Protein AF-A0A835M8H8-F1 (afdb_monomer)

Organism: NCBI:txid261450

Foldseek 3Di:
DVVVVCVVVVHPDDDDDFDWDFQDADPPCDLALAQFGTKTKTQQQDPDPVRSVVLRVQLSVQQDDDNDRQVSSCRSCVVSVNQPGMFMAGEGLQQSQQDPVQWGASRSSDPPDPSPRTHHLVVLLVVVVVCVVPGRAAEYECSHHLPPVVSVVVSCVPCVVRHAYAYCSVCVVPPVSCVVPVSHDHDDD

Secondary structure (DSSP, 8-state):
-HHHHHHHTT--S--PPPP-EEEEE-GGG-SSS--S-EEEEE-TT-SSHHHHHHHHHHHHHT----S-HHHHHHHHHHHHT-TTT-EEEEE--GGGGB-TTS-EETTTT-TT--STTEE-HHHHHHHHHHHHHHS-EEEEE--S-TT-HHHHHHHHHHHTTTSEEE-STTTTT-HHHHTT-TTPBP---

pLDDT: mean 88.92, std 12.12, range [41.94, 98.25]

Mean predicted aligned error: 5.31 Å

Nearest PDB structures (foldseek):
  1pdy-assembly1_A  TM=9.195E-01  e=1.575E-22  Homarus gammarus
  7sqc-assemb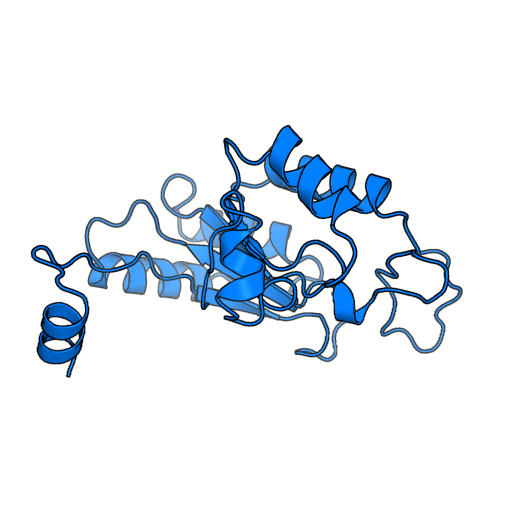ly1_Y7  TM=9.466E-01  e=3.171E-22  Chlamydomonas reinhardtii
  8uel-assembly1_B  TM=9.284E-01  e=3.837E-22  Penaeus vannamei
  3otr-assembly1_A  TM=9.164E-01  e=1.859E-20  Toxoplasma gondii ME49
  7vrd-assembly1_B  TM=9.212E-01  e=2.902E-20  Candida albicans SC5314

Radius of gyration: 17.5 Å; Cα contacts (8 Å, |Δi|>4): 305; chains: 1; bounding box: 51×31×44 Å

Structure (mmCIF, N/CA/C/O backbone):
data_AF-A0A835M8H8-F1
#
_entry.id   AF-A0A835M8H8-F1
#
loop_
_atom_site.group_PDB
_atom_site.id
_atom_site.type_symbol
_atom_site.label_atom_id
_atom_site.label_alt_id
_atom_site.label_comp_id
_atom_site.label_asym_id
_atom_site.label_entity_id
_atom_site.label_seq_id
_atom_site.pdbx_PDB_ins_code
_atom_site.Cartn_x
_atom_site.Cartn_y
_atom_site.Cartn_z
_atom_site.occupancy
_atom_site.B_iso_or_equiv
_atom_site.auth_seq_id
_atom_site.auth_comp_id
_atom_site.auth_asym_id
_atom_site.auth_atom_id
_atom_site.pdbx_PDB_model_num
ATOM 1 N N . MET A 1 1 ? -25.881 16.396 5.334 1.00 83.88 1 MET A N 1
ATOM 2 C CA . MET A 1 1 ? -25.301 15.744 4.137 1.00 83.88 1 MET A CA 1
ATOM 3 C C . MET A 1 1 ? -25.177 14.220 4.287 1.00 83.88 1 MET A C 1
ATOM 5 O O . MET A 1 1 ? -25.781 13.516 3.492 1.00 83.88 1 MET A O 1
ATOM 9 N N . TRP A 1 2 ? -24.481 13.682 5.298 1.00 85.44 2 TRP A N 1
ATOM 10 C CA . TRP A 1 2 ? -24.263 12.226 5.440 1.00 85.44 2 TRP A CA 1
ATOM 11 C C . TRP A 1 2 ? -25.544 11.392 5.663 1.00 85.44 2 TRP A C 1
ATOM 13 O O . TRP A 1 2 ? -25.696 10.338 5.049 1.00 85.44 2 TRP A O 1
ATOM 23 N N . LYS A 1 3 ? -26.518 11.891 6.443 1.00 86.38 3 LYS A N 1
ATOM 24 C CA . LYS A 1 3 ? -27.824 11.222 6.649 1.00 86.38 3 LYS A CA 1
ATOM 25 C C . LYS A 1 3 ? -28.574 10.967 5.337 1.00 86.38 3 LYS A C 1
ATOM 27 O O . LYS A 1 3 ? -29.108 9.887 5.131 1.00 86.38 3 LYS A O 1
ATOM 32 N N . LEU A 1 4 ? -28.562 11.947 4.430 1.00 88.25 4 LEU A N 1
ATOM 33 C CA . LEU A 1 4 ? -29.202 11.827 3.118 1.00 88.25 4 LEU A CA 1
ATOM 34 C C . LEU A 1 4 ? -28.544 10.727 2.276 1.00 88.25 4 LEU A C 1
ATOM 36 O O . LEU A 1 4 ? -29.247 9.878 1.744 1.00 88.25 4 LEU A O 1
ATOM 40 N N . ARG A 1 5 ? -27.205 10.702 2.204 1.00 86.81 5 ARG A N 1
ATOM 41 C CA . ARG A 1 5 ? -26.458 9.663 1.470 1.00 86.81 5 ARG A CA 1
ATOM 42 C C . ARG A 1 5 ? -26.718 8.265 2.036 1.00 86.81 5 ARG A C 1
ATOM 44 O O . ARG A 1 5 ? -26.895 7.325 1.276 1.00 86.81 5 ARG A O 1
ATOM 51 N N . THR A 1 6 ? -26.803 8.156 3.360 1.00 87.62 6 THR A N 1
ATOM 52 C CA . THR A 1 6 ? -27.103 6.896 4.061 1.00 87.62 6 THR A CA 1
ATOM 53 C C . THR A 1 6 ? -28.488 6.373 3.681 1.00 87.62 6 THR A C 1
ATOM 55 O O . THR A 1 6 ? -28.628 5.206 3.328 1.00 87.62 6 THR A O 1
ATOM 58 N N . ASN A 1 7 ? -29.489 7.259 3.669 1.00 88.56 7 ASN A N 1
ATOM 59 C CA . ASN A 1 7 ? -30.848 6.913 3.262 1.00 88.56 7 ASN A CA 1
ATOM 60 C C . ASN A 1 7 ? -30.919 6.507 1.783 1.00 88.56 7 ASN A C 1
ATOM 62 O O . ASN A 1 7 ? -31.562 5.513 1.464 1.00 88.56 7 ASN A O 1
ATOM 66 N N . LEU A 1 8 ? -30.239 7.238 0.890 1.00 92.44 8 LEU A N 1
ATOM 67 C CA . LEU A 1 8 ? -30.193 6.912 -0.541 1.00 92.44 8 LEU A CA 1
ATOM 68 C C . LEU A 1 8 ? -29.511 5.564 -0.814 1.00 92.44 8 LEU A C 1
ATOM 70 O O . LEU A 1 8 ? -29.931 4.846 -1.713 1.00 92.44 8 LEU A O 1
ATOM 74 N N . ALA A 1 9 ? -28.495 5.206 -0.025 1.00 90.69 9 ALA A N 1
ATOM 75 C CA . ALA A 1 9 ? -27.816 3.914 -0.110 1.00 90.69 9 ALA A CA 1
ATOM 76 C C . ALA A 1 9 ? -28.592 2.761 0.560 1.00 90.69 9 ALA A C 1
ATOM 78 O O . ALA A 1 9 ? -28.165 1.614 0.480 1.00 90.69 9 ALA A O 1
ATOM 79 N N . GLY A 1 10 ? -29.708 3.040 1.249 1.00 92.75 10 GLY A N 1
ATOM 80 C CA . GLY A 1 10 ? -30.468 2.031 1.996 1.00 92.75 10 GLY A CA 1
ATOM 81 C C . GLY A 1 10 ? -29.760 1.506 3.255 1.00 92.75 10 GLY A C 1
ATOM 82 O O . GLY A 1 10 ? -30.154 0.475 3.803 1.00 92.75 10 GLY A O 1
ATOM 83 N N . ASN A 1 11 ? -28.728 2.204 3.736 1.00 90.25 11 ASN A N 1
ATOM 84 C CA . ASN A 1 11 ? -27.938 1.780 4.889 1.00 90.25 11 ASN A CA 1
ATOM 85 C C . ASN A 1 11 ? -28.702 2.039 6.197 1.00 90.25 11 ASN A C 1
ATOM 87 O O . ASN A 1 11 ? -29.134 3.156 6.468 1.00 90.25 11 ASN A O 1
ATOM 91 N N . LYS A 1 12 ? -28.848 1.011 7.040 1.00 89.12 12 LYS A N 1
ATOM 92 C CA . LYS A 1 12 ? -29.536 1.123 8.345 1.00 89.12 12 LYS A CA 1
ATOM 93 C C . LYS A 1 12 ? -28.600 1.493 9.492 1.00 89.12 12 LYS A C 1
ATOM 95 O O . LYS A 1 12 ? -29.024 2.123 10.456 1.00 89.12 12 LYS A O 1
ATOM 100 N N . THR A 1 13 ? -27.337 1.101 9.370 1.00 88.69 13 THR A N 1
ATOM 101 C CA . THR A 1 13 ? -26.310 1.302 10.389 1.00 88.69 13 THR A CA 1
ATOM 102 C C . THR A 1 13 ? -25.226 2.195 9.823 1.00 88.69 13 THR A C 1
ATOM 104 O O . THR A 1 13 ? -24.784 2.015 8.689 1.00 88.69 13 THR A O 1
ATOM 107 N N . LEU A 1 14 ? -24.802 3.162 10.626 1.00 88.00 14 LEU A N 1
ATOM 108 C CA . LEU A 1 14 ? -23.691 4.041 10.299 1.00 88.00 14 LEU A CA 1
ATOM 109 C C . LEU A 1 14 ? -22.433 3.494 10.947 1.00 88.00 14 LEU A C 1
ATOM 111 O O . LEU A 1 14 ? -22.434 3.171 12.133 1.00 88.00 14 LEU A O 1
ATOM 115 N N . VAL A 1 15 ? -21.367 3.435 10.164 1.00 87.44 15 VAL A N 1
ATOM 116 C CA . VAL A 1 15 ? -20.039 3.037 10.614 1.00 87.44 15 VAL A CA 1
ATOM 117 C C . VAL A 1 15 ? -19.093 4.168 10.240 1.00 87.44 15 VAL A C 1
ATOM 119 O O . VAL A 1 15 ? -19.157 4.679 9.121 1.00 87.44 15 VAL A O 1
ATOM 122 N N . LEU A 1 16 ? -18.263 4.601 11.187 1.00 90.19 16 LEU A N 1
ATOM 123 C CA . LEU A 1 16 ? -17.168 5.514 10.875 1.00 90.19 16 LEU A CA 1
ATOM 124 C C . LEU A 1 16 ? -16.013 4.698 10.284 1.00 90.19 16 LEU A C 1
ATOM 126 O O . LEU A 1 16 ? -15.704 3.636 10.828 1.00 90.19 16 LEU A O 1
ATOM 130 N N . PRO A 1 17 ? -15.396 5.158 9.186 1.00 88.81 17 PRO A N 1
ATOM 131 C CA . PRO A 1 17 ? -14.291 4.439 8.576 1.00 88.81 17 PRO A CA 1
ATOM 132 C C . PRO A 1 17 ? -13.038 4.526 9.452 1.00 88.81 17 PRO A C 1
ATOM 134 O O . PRO A 1 17 ? -12.863 5.472 10.226 1.00 88.81 17 PRO A O 1
ATOM 137 N N . VAL A 1 18 ? -12.145 3.553 9.279 1.00 91.56 18 VAL A N 1
ATOM 138 C CA . VAL A 1 18 ? -10.744 3.721 9.670 1.00 91.56 18 VAL A CA 1
ATOM 139 C C . VAL A 1 18 ? -10.133 4.745 8.718 1.00 91.56 18 VAL A C 1
ATOM 141 O O . VAL A 1 18 ? -10.261 4.606 7.504 1.00 91.56 18 VAL A O 1
ATOM 144 N N . SER A 1 19 ? -9.495 5.776 9.262 1.00 91.44 19 SER A N 1
ATOM 145 C CA . SER A 1 19 ? -8.791 6.772 8.456 1.00 91.44 19 SER A CA 1
ATOM 146 C C . SER A 1 19 ? -7.497 6.188 7.894 1.00 91.44 19 SER A C 1
ATOM 148 O O . SER A 1 19 ? -6.682 5.678 8.662 1.00 91.44 19 SER A O 1
ATOM 150 N N . ALA A 1 20 ? -7.286 6.314 6.587 1.00 93.44 20 ALA A N 1
ATOM 151 C CA . ALA A 1 20 ? -5.973 6.165 5.975 1.00 93.44 20 ALA A CA 1
ATOM 152 C C . ALA A 1 20 ? -5.328 7.552 5.887 1.00 93.44 20 ALA A C 1
ATOM 154 O O . ALA A 1 20 ? -5.854 8.449 5.235 1.00 93.44 20 ALA A O 1
ATOM 155 N N . PHE A 1 21 ? -4.232 7.763 6.613 1.00 93.12 21 PHE A N 1
ATOM 156 C CA . PHE A 1 21 ? -3.497 9.024 6.566 1.00 93.12 21 PHE A CA 1
ATOM 157 C C . PHE A 1 21 ? -2.326 8.871 5.613 1.00 93.12 21 PHE A C 1
ATOM 159 O O . PHE A 1 21 ? -1.400 8.127 5.931 1.00 93.12 21 PHE A O 1
ATOM 166 N N . ASN A 1 22 ? -2.348 9.581 4.487 1.00 92.25 22 ASN A N 1
ATOM 167 C CA . ASN A 1 22 ? -1.170 9.711 3.639 1.00 92.25 22 ASN A CA 1
ATOM 168 C C . ASN A 1 22 ? -0.098 10.515 4.391 1.00 92.25 22 ASN A C 1
ATOM 170 O O . ASN A 1 22 ? -0.341 11.632 4.855 1.00 92.25 22 ASN A O 1
ATOM 174 N N . VAL A 1 23 ? 1.069 9.898 4.571 1.00 89.94 23 VAL A N 1
ATOM 175 C CA . VAL A 1 23 ? 2.167 10.431 5.379 1.00 89.94 23 VAL A CA 1
ATOM 176 C C . VAL A 1 23 ? 3.469 10.590 4.603 1.00 89.94 23 VAL A C 1
ATOM 178 O O . VAL A 1 23 ? 4.383 11.264 5.079 1.00 89.94 23 VAL A O 1
ATOM 181 N N . THR A 1 24 ? 3.605 9.969 3.432 1.00 89.75 24 THR A N 1
ATOM 182 C CA . THR A 1 24 ? 4.804 10.074 2.594 1.00 89.75 24 THR A CA 1
ATOM 183 C C . THR A 1 24 ? 4.442 9.832 1.137 1.00 89.75 24 THR A C 1
ATOM 185 O O . THR A 1 24 ? 3.814 8.826 0.819 1.00 89.75 24 THR A O 1
ATOM 188 N N . ASN A 1 25 ? 4.921 10.726 0.269 1.00 91.50 25 ASN A N 1
ATOM 189 C CA . ASN A 1 25 ? 4.670 10.684 -1.168 1.00 91.50 25 ASN A CA 1
ATOM 190 C C . ASN A 1 25 ? 5.927 10.293 -1.957 1.00 91.50 25 ASN A C 1
ATOM 192 O O . ASN A 1 25 ? 7.044 10.715 -1.634 1.00 91.50 25 ASN A O 1
ATOM 196 N N . GLY A 1 26 ? 5.718 9.544 -3.030 1.00 91.81 26 GLY A N 1
ATOM 197 C CA . GLY A 1 26 ? 6.665 9.264 -4.101 1.00 91.81 26 GLY A CA 1
ATOM 198 C C . GLY A 1 26 ? 5.980 9.430 -5.455 1.00 91.81 26 GLY A C 1
ATOM 199 O O . GLY A 1 26 ? 5.147 10.323 -5.617 1.00 91.81 26 GLY A O 1
ATOM 200 N N . GLY A 1 27 ? 6.353 8.602 -6.431 1.00 91.00 27 GLY A N 1
ATOM 201 C CA . GLY A 1 27 ? 5.757 8.566 -7.766 1.00 91.00 27 GLY A CA 1
ATOM 202 C C . GLY A 1 27 ? 5.676 9.947 -8.407 1.00 91.00 27 GLY A C 1
ATOM 203 O O . GLY A 1 27 ? 6.576 10.777 -8.237 1.00 91.00 27 GLY A O 1
ATOM 204 N N . SER A 1 28 ? 4.570 10.217 -9.089 1.00 91.06 28 SER A N 1
ATOM 205 C CA . SER A 1 28 ? 4.287 11.509 -9.721 1.00 91.06 28 SER A CA 1
ATOM 206 C C . SER A 1 28 ? 3.921 12.616 -8.710 1.00 91.06 28 SER A C 1
ATOM 208 O O . SER A 1 28 ? 3.887 13.795 -9.062 1.00 91.06 28 SER A O 1
ATOM 210 N N . HIS A 1 29 ? 3.720 12.278 -7.429 1.00 87.81 29 HIS A N 1
ATOM 211 C CA . HIS A 1 29 ? 3.355 13.213 -6.354 1.00 87.81 29 HIS A CA 1
ATOM 212 C C . HIS A 1 29 ? 4.553 13.876 -5.644 1.00 87.81 29 HIS A C 1
ATOM 214 O O . HIS A 1 29 ? 4.358 14.753 -4.798 1.00 87.81 29 HIS A O 1
ATOM 220 N N . ALA A 1 30 ? 5.797 13.489 -5.948 1.00 88.62 30 ALA A N 1
ATOM 221 C CA . ALA A 1 30 ? 6.988 14.037 -5.290 1.00 88.62 30 ALA A CA 1
ATOM 222 C C . ALA A 1 30 ? 8.188 14.181 -6.236 1.00 88.62 30 ALA A C 1
ATOM 224 O O . ALA A 1 30 ? 8.295 13.483 -7.232 1.00 88.62 30 ALA A O 1
ATOM 225 N N . GLY A 1 31 ? 9.161 15.031 -5.895 1.00 86.69 31 GLY A N 1
ATOM 226 C CA . GLY A 1 31 ? 10.431 15.164 -6.635 1.00 86.69 31 GLY A CA 1
ATOM 227 C C . GLY A 1 31 ? 11.549 14.204 -6.190 1.00 86.69 31 GLY A C 1
ATOM 228 O O . GLY A 1 31 ? 12.697 14.387 -6.576 1.00 86.69 31 GLY A O 1
ATOM 229 N N . ASN A 1 32 ? 11.253 13.232 -5.319 1.00 88.75 32 ASN A N 1
ATOM 230 C CA . ASN A 1 32 ? 12.227 12.263 -4.794 1.00 88.75 32 ASN A CA 1
ATOM 231 C C . ASN A 1 32 ? 12.368 11.026 -5.711 1.00 88.75 32 ASN A C 1
ATOM 233 O O . ASN A 1 32 ? 11.682 10.916 -6.719 1.00 88.75 32 ASN A O 1
ATOM 237 N N . LYS A 1 33 ? 13.232 10.067 -5.360 1.00 89.31 33 LYS A N 1
ATOM 238 C CA . LYS A 1 33 ? 13.460 8.846 -6.166 1.00 89.31 33 LYS A CA 1
ATOM 239 C C . LYS A 1 33 ? 12.446 7.722 -5.927 1.00 89.31 33 LYS A C 1
ATOM 241 O O . LYS A 1 33 ? 12.564 6.656 -6.514 1.00 89.31 33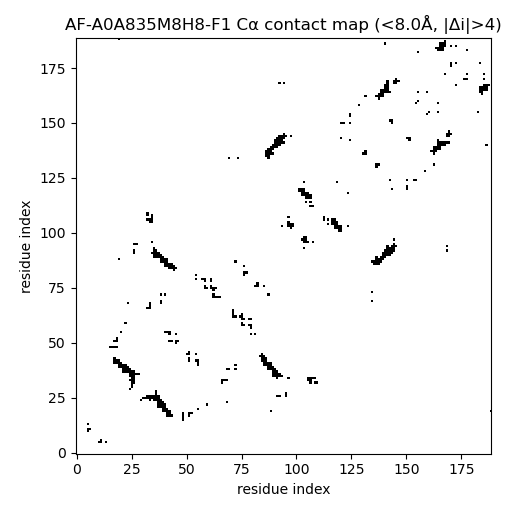 LYS A O 1
ATOM 246 N N . LEU A 1 34 ? 11.505 7.914 -5.007 1.00 90.94 34 LEU A N 1
ATOM 247 C CA . LEU A 1 34 ? 10.586 6.861 -4.594 1.00 90.94 34 LEU A CA 1
ATOM 248 C C . LEU A 1 34 ? 9.586 6.603 -5.723 1.00 90.94 34 LEU A C 1
ATOM 250 O O . LEU A 1 34 ? 8.888 7.531 -6.124 1.00 90.94 34 LEU A O 1
ATOM 254 N N . ALA A 1 35 ? 9.535 5.375 -6.243 1.00 92.00 35 ALA A N 1
ATOM 25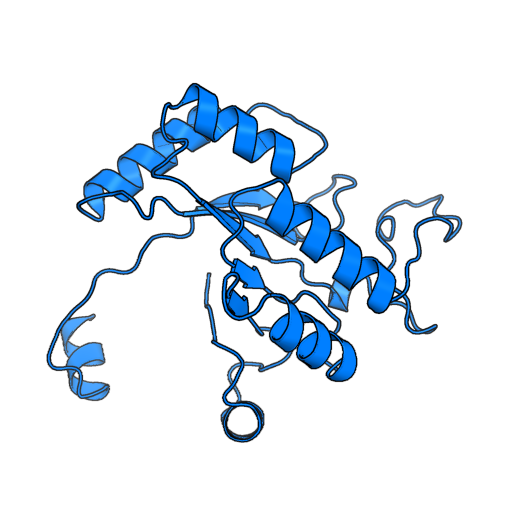5 C CA . ALA A 1 35 ? 8.658 5.040 -7.365 1.00 92.00 35 ALA A CA 1
ATOM 256 C C . ALA A 1 35 ? 7.177 4.981 -6.973 1.00 92.00 35 ALA A C 1
ATOM 258 O O . ALA A 1 35 ? 6.333 5.500 -7.690 1.00 92.00 35 ALA A O 1
ATOM 259 N N . MET A 1 36 ? 6.877 4.382 -5.820 1.00 94.06 36 MET A N 1
ATOM 260 C CA . MET A 1 36 ? 5.506 4.191 -5.334 1.00 94.06 36 MET A CA 1
ATOM 261 C C . MET A 1 36 ? 4.913 5.510 -4.836 1.00 94.06 36 MET A C 1
ATOM 263 O O . MET A 1 36 ? 5.616 6.300 -4.198 1.00 94.06 36 MET A O 1
ATOM 267 N N . GLN A 1 37 ? 3.636 5.737 -5.126 1.00 92.88 37 GLN A N 1
ATOM 268 C CA . GLN A 1 37 ? 3.007 7.047 -5.010 1.00 92.88 37 GLN A CA 1
ATOM 269 C C . GLN A 1 37 ? 2.702 7.476 -3.573 1.00 92.88 37 GLN A C 1
ATOM 271 O O . GLN A 1 37 ? 3.086 8.582 -3.188 1.00 92.88 37 GLN A O 1
ATOM 276 N N . GLU A 1 38 ? 2.067 6.628 -2.764 1.00 93.50 38 GLU A N 1
ATOM 277 C CA . GLU A 1 38 ? 1.645 6.989 -1.408 1.00 93.50 38 GLU A CA 1
ATOM 278 C C . GLU A 1 38 ? 1.916 5.884 -0.389 1.00 93.50 38 GLU A C 1
ATOM 280 O O . GLU A 1 38 ? 1.680 4.697 -0.618 1.00 93.50 38 GLU A O 1
ATOM 285 N N . PHE A 1 39 ? 2.354 6.302 0.796 1.00 93.44 39 PHE A N 1
ATOM 286 C CA . PHE A 1 39 ? 2.483 5.450 1.969 1.00 93.44 39 PHE A CA 1
ATOM 287 C C . PHE A 1 39 ? 1.611 6.014 3.080 1.00 93.44 39 PHE A C 1
ATOM 289 O O . PHE A 1 39 ? 1.717 7.186 3.454 1.00 93.44 39 PHE A O 1
ATOM 296 N N . MET A 1 40 ? 0.752 5.158 3.621 1.00 95.31 40 MET A N 1
ATOM 297 C CA . MET A 1 40 ? -0.293 5.532 4.557 1.00 95.31 40 MET A CA 1
ATOM 298 C C . MET A 1 40 ? -0.189 4.776 5.870 1.00 95.31 40 MET A C 1
ATOM 300 O O . MET A 1 40 ? 0.237 3.622 5.918 1.00 95.31 40 MET A O 1
ATOM 304 N N . ILE A 1 41 ? -0.671 5.408 6.935 1.00 96.19 41 ILE A N 1
ATOM 305 C CA . ILE A 1 41 ? -0.901 4.756 8.226 1.00 96.19 41 ILE A CA 1
ATOM 306 C C . ILE A 1 41 ? -2.397 4.638 8.510 1.00 96.19 41 ILE A C 1
ATOM 308 O O . ILE A 1 41 ? -3.177 5.543 8.212 1.00 96.19 41 ILE A O 1
ATOM 312 N N . LEU A 1 42 ? -2.788 3.516 9.107 1.00 97.12 42 LEU A N 1
ATOM 313 C CA . LEU A 1 42 ? -4.165 3.198 9.464 1.00 97.12 42 LEU A CA 1
ATOM 314 C C . LEU A 1 42 ? -4.213 2.793 10.948 1.00 97.12 42 LEU A C 1
ATOM 316 O O . LEU A 1 42 ? -3.746 1.706 11.299 1.00 97.12 42 LEU A O 1
ATOM 320 N N . PRO A 1 43 ? -4.766 3.623 11.850 1.00 96.75 43 PRO A N 1
ATOM 321 C CA . PRO A 1 43 ? -4.871 3.320 13.278 1.00 96.75 43 PRO A CA 1
ATOM 322 C C . PRO A 1 43 ? -6.066 2.395 13.560 1.00 96.75 43 PRO A C 1
ATOM 324 O O . PRO A 1 43 ? -7.077 2.798 14.136 1.00 96.75 43 PRO A O 1
ATOM 327 N N . VAL A 1 44 ? -5.962 1.139 13.130 1.00 96.31 44 VAL A N 1
ATOM 328 C CA . VAL A 1 44 ? -7.013 0.113 13.263 1.00 96.31 44 VAL A CA 1
ATOM 329 C C . VAL A 1 44 ? -7.324 -0.270 14.714 1.00 96.31 44 VAL A C 1
ATOM 331 O O . VAL A 1 44 ? -8.410 -0.773 14.988 1.00 96.31 44 VAL A O 1
ATOM 334 N N . GLY A 1 45 ? -6.396 -0.027 15.645 1.00 95.75 45 GLY A N 1
ATOM 335 C CA . GLY A 1 45 ? -6.583 -0.274 17.077 1.00 95.75 45 GLY A CA 1
ATOM 336 C C . GLY A 1 45 ? -7.314 0.842 17.833 1.00 95.75 45 GLY A C 1
ATOM 337 O O . GLY A 1 45 ? -7.585 0.680 19.021 1.00 95.75 45 GLY A O 1
ATOM 338 N N . ALA A 1 46 ? -7.638 1.966 17.184 1.00 96.56 46 ALA A N 1
ATOM 339 C CA . ALA A 1 46 ? -8.322 3.083 17.831 1.00 96.56 46 ALA A CA 1
ATOM 340 C C . ALA A 1 46 ? -9.775 2.735 18.205 1.00 96.56 46 ALA A C 1
ATOM 342 O O . ALA A 1 46 ? -10.539 2.216 17.392 1.00 96.56 46 ALA A O 1
ATOM 343 N N . SER A 1 47 ? -10.212 3.116 19.408 1.00 95.81 47 SER A N 1
ATOM 344 C CA . SER A 1 47 ? -11.591 2.905 19.881 1.00 95.81 47 SER A CA 1
ATOM 345 C C . SER A 1 47 ? -12.597 3.914 19.315 1.00 95.81 47 SER A C 1
ATOM 347 O O . SER A 1 47 ? -13.812 3.739 19.430 1.00 95.81 47 SER A O 1
ATOM 349 N N . SER A 1 48 ? -12.112 5.003 18.712 1.00 95.62 48 SER A N 1
ATOM 350 C CA . SER A 1 48 ? -12.944 6.049 18.123 1.00 95.62 48 SER A CA 1
ATOM 351 C C . SER A 1 48 ? -12.210 6.810 17.024 1.00 95.62 48 SER A C 1
ATOM 353 O O . SER A 1 48 ? -10.984 6.888 17.013 1.00 95.62 48 SER A O 1
ATOM 355 N N . PHE A 1 49 ? -12.962 7.483 16.150 1.00 94.19 49 PHE A N 1
ATOM 356 C CA . PHE A 1 49 ? -12.380 8.352 15.123 1.00 94.19 49 PHE A CA 1
ATOM 357 C C . PHE A 1 49 ? -11.509 9.472 15.717 1.00 94.19 49 PHE A C 1
ATOM 359 O O . PHE A 1 49 ? -10.466 9.815 15.172 1.00 94.19 49 PHE A O 1
ATOM 366 N N . LYS A 1 50 ? -11.895 10.030 16.872 1.00 96.38 50 LYS A N 1
ATOM 367 C CA . LYS A 1 50 ? -11.095 11.055 17.563 1.00 96.38 50 LYS A CA 1
ATOM 368 C C . LYS A 1 50 ? -9.736 10.507 18.006 1.00 96.38 50 LYS A C 1
ATOM 370 O O . LYS A 1 50 ? -8.733 11.207 17.906 1.00 96.38 50 LYS A O 1
ATOM 375 N N . GLU A 1 51 ? -9.715 9.278 18.509 1.00 97.12 51 GLU A N 1
ATOM 376 C CA . GLU A 1 51 ? -8.479 8.599 18.895 1.00 97.12 51 GLU A CA 1
ATOM 377 C C . GLU A 1 51 ? -7.629 8.259 17.671 1.00 97.12 51 GLU A C 1
ATOM 379 O O . GLU A 1 51 ? -6.443 8.566 17.674 1.00 97.12 51 GLU A O 1
ATOM 384 N N . ALA A 1 52 ? -8.242 7.763 16.592 1.00 96.88 52 ALA A N 1
ATOM 385 C CA . ALA A 1 52 ? -7.565 7.525 15.319 1.00 96.88 52 ALA A CA 1
ATOM 386 C C . ALA A 1 52 ? -6.847 8.786 14.807 1.00 96.88 52 ALA A C 1
ATOM 388 O O . ALA A 1 52 ? -5.675 8.728 14.448 1.00 96.88 52 ALA A O 1
ATOM 389 N N . MET A 1 53 ? -7.514 9.946 14.846 1.00 96.19 53 MET A N 1
ATOM 390 C CA . MET A 1 53 ? -6.905 11.234 14.486 1.00 96.19 53 MET A CA 1
ATOM 391 C C . MET A 1 53 ? -5.717 11.590 15.385 1.00 96.19 53 MET A C 1
ATOM 393 O O . MET A 1 53 ? -4.694 12.061 14.895 1.00 96.19 53 MET A O 1
ATOM 397 N N . LYS A 1 54 ? -5.836 11.368 16.700 1.00 97.25 54 LYS A N 1
ATOM 398 C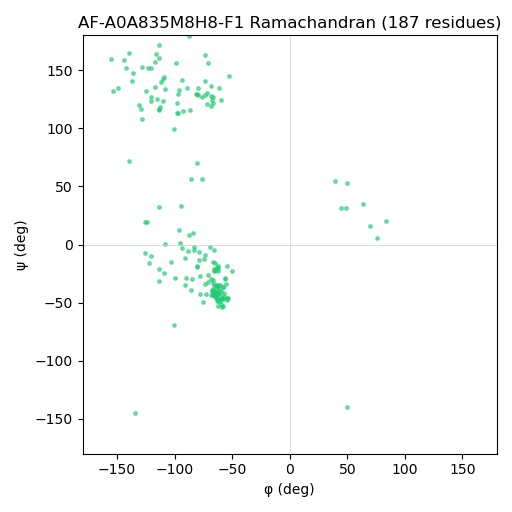 CA . LYS A 1 54 ? -4.746 11.623 17.650 1.00 97.25 54 LYS A CA 1
ATOM 399 C C . LYS A 1 54 ? -3.539 10.723 17.360 1.00 97.25 54 LYS A C 1
ATOM 401 O O . LYS A 1 54 ? -2.431 11.234 17.248 1.00 97.25 54 LYS A O 1
ATOM 406 N N . MET A 1 55 ? -3.762 9.420 17.195 1.00 97.69 55 MET A N 1
ATOM 407 C CA . MET A 1 55 ? -2.713 8.454 16.857 1.00 97.69 55 MET A CA 1
ATOM 408 C C . MET A 1 55 ? -2.031 8.820 15.537 1.00 97.69 55 MET A C 1
ATOM 410 O O . MET A 1 55 ? -0.806 8.861 15.474 1.00 97.69 55 MET A O 1
ATOM 414 N N . GLY A 1 56 ? -2.814 9.153 14.504 1.00 95.12 56 GLY A N 1
ATOM 415 C CA . GLY A 1 56 ? -2.293 9.578 13.206 1.00 95.12 56 GLY A CA 1
ATOM 416 C C . GLY A 1 56 ? -1.381 10.803 13.313 1.00 95.12 56 GLY A C 1
ATOM 417 O O . GLY A 1 56 ? -0.275 10.788 12.782 1.00 95.12 56 GLY A O 1
ATOM 418 N N . LEU A 1 57 ? -1.794 11.829 14.067 1.00 94.88 57 LEU A N 1
ATOM 419 C CA . LEU A 1 57 ? -0.979 13.026 14.313 1.00 94.88 57 LEU A CA 1
ATOM 420 C C . LEU A 1 57 ? 0.310 12.718 15.086 1.00 94.88 57 LEU A C 1
ATOM 422 O O . LEU A 1 57 ? 1.371 13.240 14.750 1.00 94.88 57 LEU A O 1
ATOM 426 N N . GLU A 1 58 ? 0.242 11.875 16.114 1.00 96.44 58 GLU A N 1
ATOM 427 C CA . GLU A 1 58 ? 1.417 11.504 16.907 1.00 96.44 58 GLU A CA 1
ATOM 428 C C . GLU A 1 58 ? 2.429 10.691 16.094 1.00 96.44 58 GLU A C 1
ATOM 430 O O . GLU A 1 58 ? 3.631 10.941 16.195 1.00 96.44 58 GLU A O 1
ATOM 435 N N . VAL A 1 59 ? 1.971 9.773 15.236 1.00 95.50 59 VAL A N 1
ATOM 436 C CA . VAL A 1 59 ? 2.850 9.081 14.281 1.00 95.50 59 VAL A CA 1
ATOM 437 C C . VAL A 1 59 ? 3.422 10.075 13.272 1.00 95.50 59 VAL A C 1
ATOM 439 O O . VAL A 1 59 ? 4.632 10.075 13.050 1.00 95.50 59 VAL A O 1
ATOM 442 N N . TYR A 1 60 ? 2.594 10.964 12.716 1.00 92.69 60 TYR A N 1
ATOM 443 C CA . TYR A 1 60 ? 3.025 11.963 11.738 1.00 92.69 60 TYR A CA 1
ATOM 444 C C . TYR A 1 60 ? 4.147 12.865 12.273 1.00 92.69 60 TYR A C 1
ATOM 446 O O . TYR A 1 60 ? 5.161 13.059 11.609 1.00 92.69 60 TYR A O 1
ATOM 454 N N . HIS A 1 61 ? 4.037 13.348 13.513 1.00 92.12 61 HIS A N 1
ATOM 455 C CA . HIS A 1 61 ? 5.085 14.158 14.144 1.00 92.12 61 HIS A CA 1
ATOM 456 C C . HIS A 1 61 ? 6.393 13.397 14.420 1.00 92.12 61 HIS A C 1
ATOM 458 O O . HIS A 1 61 ? 7.422 14.025 14.673 1.00 92.12 61 HIS A O 1
ATOM 464 N N . ASN A 1 62 ? 6.373 12.063 14.366 1.00 90.56 62 ASN A N 1
ATOM 465 C CA . ASN A 1 62 ? 7.559 11.219 14.500 1.00 90.56 62 ASN A CA 1
ATOM 466 C C . ASN A 1 62 ? 8.206 10.844 13.156 1.00 90.56 6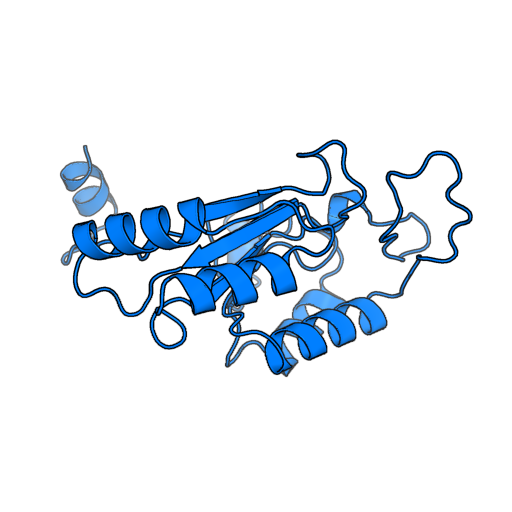2 ASN A C 1
ATOM 468 O O . ASN A 1 62 ? 9.270 10.209 13.159 1.00 90.56 62 ASN A O 1
ATOM 472 N N . LEU A 1 63 ? 7.613 11.247 12.027 1.00 86.75 63 LEU A N 1
ATOM 473 C CA . LEU A 1 63 ? 8.221 11.093 10.709 1.00 86.75 63 LEU A CA 1
ATOM 474 C C . LEU A 1 63 ? 9.454 11.993 10.618 1.00 86.75 63 LEU A C 1
ATOM 476 O O . LEU A 1 63 ? 9.414 13.190 10.900 1.00 86.75 63 LEU A O 1
ATOM 480 N N . LYS A 1 64 ? 10.577 11.395 10.237 1.00 73.94 64 LYS A N 1
ATOM 481 C CA . LYS A 1 64 ? 11.803 12.108 9.871 1.00 73.94 64 LYS A CA 1
ATOM 482 C C . LYS A 1 64 ? 12.060 11.888 8.386 1.00 73.94 64 LYS A C 1
ATOM 484 O O . LYS A 1 64 ? 11.549 10.936 7.820 1.00 73.94 64 LYS A O 1
ATOM 489 N N . GLU A 1 65 ? 12.867 12.722 7.748 1.00 64.25 65 GLU A N 1
ATOM 490 C CA . GLU A 1 65 ? 13.255 12.444 6.364 1.00 64.25 65 GLU A CA 1
ATOM 491 C C . GLU A 1 65 ? 13.982 11.093 6.277 1.00 64.25 65 GLU A C 1
ATOM 493 O O . GLU A 1 65 ? 14.964 10.851 6.982 1.00 64.25 65 GLU A O 1
ATOM 498 N N . ASN A 1 66 ? 13.479 10.201 5.427 1.00 58.84 66 ASN A N 1
ATOM 499 C CA . ASN A 1 66 ? 14.124 8.945 5.073 1.00 58.84 66 ASN A CA 1
ATOM 500 C C . ASN A 1 66 ? 13.873 8.672 3.585 1.00 58.84 66 ASN A C 1
ATOM 502 O O . ASN A 1 66 ? 12.879 9.126 3.021 1.00 58.84 66 ASN A O 1
ATOM 506 N N . LYS A 1 67 ? 14.796 7.952 2.946 1.00 59.03 67 LYS A N 1
ATOM 507 C CA . LYS A 1 67 ? 14.722 7.620 1.518 1.00 59.03 67 LYS A CA 1
ATOM 508 C C . LYS A 1 67 ? 13.797 6.433 1.238 1.00 59.03 67 LYS A C 1
ATOM 510 O O . LYS A 1 67 ? 13.353 6.276 0.107 1.00 59.03 67 LYS A O 1
ATOM 515 N N . GLU A 1 68 ? 13.495 5.634 2.260 1.00 80.12 68 GLU A N 1
ATOM 516 C CA . GLU A 1 68 ? 12.685 4.419 2.161 1.00 80.12 68 GLU A CA 1
ATOM 517 C C . GLU A 1 68 ? 11.363 4.588 2.921 1.00 80.12 68 GLU A C 1
ATOM 519 O O . GLU A 1 68 ? 11.356 4.753 4.145 1.00 80.12 68 GLU A O 1
ATOM 524 N N . GLY A 1 69 ? 10.241 4.553 2.192 1.00 84.44 69 GLY A N 1
ATOM 525 C CA . GLY A 1 69 ? 8.906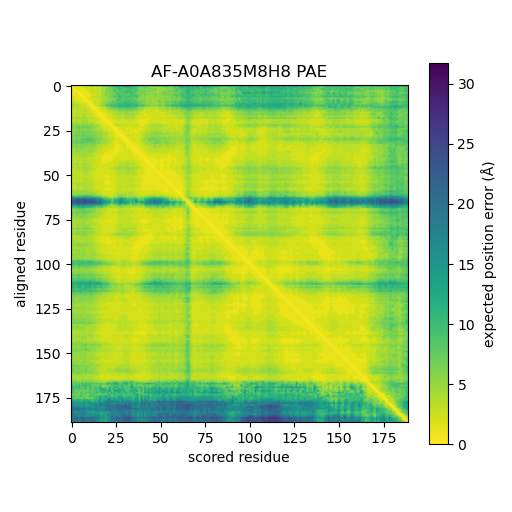 4.819 2.739 1.00 84.44 69 GLY A CA 1
ATOM 526 C C . GLY A 1 69 ? 8.504 3.860 3.866 1.00 84.44 69 GLY A C 1
ATOM 527 O O . GLY A 1 69 ? 8.143 4.297 4.953 1.00 84.44 69 GLY A O 1
ATOM 528 N N . LEU A 1 70 ? 8.616 2.545 3.673 1.00 89.12 70 LEU A N 1
ATOM 529 C CA . LEU A 1 70 ? 8.137 1.571 4.668 1.00 89.12 70 LEU A CA 1
ATOM 530 C C . LEU A 1 70 ? 8.935 1.590 5.982 1.00 89.12 70 LEU A C 1
ATOM 532 O O . LEU A 1 70 ? 8.340 1.581 7.064 1.00 89.12 70 LEU A O 1
ATOM 536 N N . GLU A 1 71 ? 10.264 1.684 5.913 1.00 90.62 71 GLU A N 1
ATOM 537 C CA . GLU A 1 71 ? 11.121 1.783 7.103 1.00 90.62 71 GLU A CA 1
ATOM 538 C C . GLU A 1 71 ? 10.922 3.100 7.860 1.00 90.62 71 GLU A C 1
ATOM 540 O O . GLU A 1 71 ? 10.963 3.135 9.098 1.00 90.62 71 GLU A O 1
ATOM 545 N N . LEU A 1 72 ? 10.623 4.185 7.138 1.00 89.50 72 LEU A N 1
ATOM 546 C CA . LEU A 1 72 ? 10.202 5.440 7.749 1.00 89.50 72 LEU A CA 1
ATOM 547 C C . LEU A 1 72 ? 8.945 5.254 8.603 1.00 89.50 72 LEU A C 1
ATOM 549 O O . LEU A 1 72 ? 8.945 5.610 9.787 1.00 89.50 72 LEU A O 1
ATOM 553 N N . LEU A 1 73 ? 7.896 4.674 8.019 1.00 92.50 73 LEU A N 1
ATOM 554 C CA . LEU A 1 73 ? 6.615 4.473 8.693 1.00 92.50 73 LEU A CA 1
ATOM 555 C C . LEU A 1 73 ? 6.774 3.545 9.903 1.00 92.50 73 LEU A C 1
ATOM 557 O O . LEU A 1 73 ? 6.359 3.900 11.005 1.00 92.50 73 LEU A O 1
ATOM 561 N N . LYS A 1 74 ? 7.445 2.400 9.735 1.00 93.44 74 LYS A N 1
ATOM 562 C CA . LYS A 1 74 ? 7.737 1.440 10.815 1.00 93.44 74 LYS A CA 1
ATOM 563 C C . LYS A 1 74 ? 8.445 2.106 11.994 1.00 93.44 74 LYS A C 1
ATOM 565 O O . LYS A 1 74 ? 8.040 1.935 13.145 1.00 93.44 74 LYS A O 1
ATOM 570 N N . THR A 1 75 ? 9.459 2.923 11.713 1.00 93.19 75 THR A N 1
ATOM 571 C CA . THR A 1 75 ? 10.199 3.663 12.741 1.00 93.19 75 THR A CA 1
ATOM 572 C C . THR A 1 75 ? 9.324 4.703 13.446 1.00 93.19 75 THR A C 1
ATOM 574 O O . THR A 1 75 ? 9.400 4.842 14.669 1.00 93.19 75 THR A O 1
ATOM 577 N N . ALA A 1 76 ? 8.503 5.449 12.703 1.00 93.94 76 ALA A N 1
ATOM 578 C CA . ALA A 1 76 ? 7.625 6.475 13.266 1.00 93.94 76 ALA A CA 1
ATOM 579 C C . ALA A 1 76 ? 6.521 5.870 14.148 1.00 93.94 76 ALA A C 1
ATOM 581 O O . ALA A 1 76 ? 6.304 6.343 15.265 1.00 93.94 76 ALA A O 1
ATOM 582 N N . ILE A 1 77 ? 5.897 4.775 13.698 1.00 95.88 77 ILE A N 1
ATOM 583 C CA . ILE A 1 77 ? 4.907 4.005 14.465 1.00 95.88 77 ILE A CA 1
ATOM 584 C C . ILE A 1 77 ? 5.521 3.497 15.774 1.00 95.88 77 ILE A C 1
ATOM 586 O O . ILE A 1 77 ? 4.925 3.649 16.843 1.00 95.88 77 ILE A O 1
ATOM 590 N N . ALA A 1 78 ? 6.736 2.941 15.712 1.00 95.94 78 ALA A N 1
ATOM 591 C CA . ALA A 1 78 ? 7.438 2.451 16.894 1.00 95.94 78 ALA A CA 1
ATOM 592 C C . ALA A 1 78 ? 7.748 3.566 17.900 1.00 95.94 78 ALA A C 1
ATOM 594 O O . ALA A 1 78 ? 7.527 3.388 19.097 1.00 95.94 78 ALA A O 1
ATOM 595 N N . LYS A 1 79 ? 8.204 4.733 17.430 1.00 95.62 79 LYS A N 1
ATOM 596 C CA . LYS A 1 79 ? 8.477 5.897 18.291 1.00 95.62 79 LYS A CA 1
ATOM 597 C C . LYS A 1 79 ? 7.221 6.470 18.938 1.00 95.62 79 LYS A C 1
ATOM 599 O O . LYS A 1 79 ? 7.288 6.914 20.079 1.00 95.62 79 LYS A O 1
ATOM 604 N N . ALA A 1 80 ? 6.098 6.443 18.226 1.00 96.19 80 ALA A N 1
ATOM 605 C CA . ALA A 1 80 ? 4.808 6.863 18.759 1.00 96.19 80 ALA A CA 1
ATOM 606 C C . ALA A 1 80 ? 4.195 5.835 19.734 1.00 96.19 80 ALA A C 1
ATOM 608 O O . ALA A 1 80 ? 3.264 6.168 20.457 1.00 96.19 80 ALA A O 1
ATOM 609 N N . GLY A 1 81 ? 4.729 4.608 19.791 1.00 97.25 81 GLY A N 1
ATOM 610 C CA . GLY A 1 81 ? 4.278 3.566 20.715 1.00 97.25 81 GLY A CA 1
ATOM 611 C C . GLY A 1 81 ? 3.057 2.770 20.243 1.00 97.25 81 GLY A C 1
ATOM 612 O O . GLY A 1 81 ? 2.412 2.141 21.074 1.00 97.25 81 GLY A O 1
ATOM 613 N N . TYR A 1 82 ? 2.757 2.766 18.937 1.00 97.56 82 TYR A N 1
ATOM 614 C CA . TYR A 1 82 ? 1.526 2.188 18.367 1.00 97.56 82 TYR A CA 1
ATOM 615 C C . TYR A 1 82 ? 1.752 0.953 17.480 1.00 97.56 82 TYR A C 1
ATOM 617 O O . TYR A 1 82 ? 1.040 0.735 16.499 1.00 97.56 82 TYR A O 1
ATOM 625 N N . THR A 1 83 ? 2.770 0.143 17.776 1.00 96.19 83 THR A N 1
ATOM 626 C CA . THR A 1 83 ? 3.168 -0.995 16.922 1.00 96.19 83 THR A CA 1
ATOM 627 C C . THR A 1 83 ? 2.123 -2.103 16.806 1.00 96.19 83 THR A C 1
ATOM 629 O O . THR A 1 83 ? 2.240 -2.933 15.908 1.00 96.19 83 THR A O 1
ATOM 632 N N . LYS A 1 84 ? 1.120 -2.149 17.692 1.00 96.44 84 LYS A N 1
ATOM 633 C CA . LYS A 1 84 ? 0.034 -3.143 17.652 1.00 96.44 84 LYS A CA 1
ATOM 634 C C . LYS A 1 84 ? -1.271 -2.563 17.108 1.00 96.44 84 LYS A C 1
ATOM 636 O O . LYS A 1 84 ? -2.186 -3.315 16.788 1.00 96.44 84 LYS A O 1
ATOM 641 N N . GLU A 1 85 ? -1.362 -1.242 17.036 1.00 96.94 85 GLU A N 1
ATOM 642 C CA . GLU A 1 85 ? -2.593 -0.502 16.795 1.00 96.94 85 GLU A CA 1
ATOM 643 C C . GLU A 1 85 ? -2.588 0.237 15.454 1.00 96.94 85 GLU A C 1
ATOM 645 O O . GLU A 1 85 ? -3.659 0.571 14.946 1.00 96.94 85 GLU A O 1
ATOM 650 N N . VAL A 1 86 ? -1.411 0.498 14.876 1.00 97.06 86 VAL A N 1
ATOM 651 C CA . VAL A 1 86 ? -1.255 1.171 13.583 1.00 97.06 86 VAL A CA 1
ATOM 652 C C . VAL A 1 86 ? -0.633 0.219 12.570 1.00 97.06 86 VAL A C 1
ATOM 654 O O . VAL A 1 86 ? 0.449 -0.326 12.780 1.00 97.06 86 VAL A O 1
ATOM 657 N N . VAL A 1 87 ? -1.328 0.059 11.449 1.00 96.75 87 VAL A N 1
ATOM 658 C CA . VAL A 1 87 ? -0.909 -0.736 10.289 1.00 96.75 87 VAL A CA 1
ATOM 659 C C . VAL A 1 87 ? -0.669 0.177 9.084 1.00 96.75 87 VAL A C 1
ATOM 661 O O . VAL A 1 87 ? -0.943 1.377 9.147 1.00 96.75 87 VAL A O 1
ATOM 664 N N . ILE A 1 88 ? -0.126 -0.371 8.000 1.00 96.50 88 ILE A N 1
ATOM 665 C CA . ILE A 1 88 ? 0.310 0.381 6.819 1.00 96.50 88 ILE A CA 1
ATOM 666 C C . ILE A 1 88 ? -0.592 0.070 5.621 1.00 96.50 88 ILE A C 1
ATOM 668 O O . ILE A 1 88 ? -0.986 -1.075 5.389 1.00 96.50 88 ILE A O 1
ATOM 672 N N . GLY A 1 89 ? -0.899 1.109 4.853 1.00 95.75 89 GLY A N 1
ATOM 673 C CA . GLY A 1 89 ? -1.447 1.012 3.505 1.00 95.75 89 GLY A CA 1
ATOM 674 C C . GLY A 1 89 ? -0.474 1.630 2.508 1.00 95.75 89 GLY A C 1
ATOM 675 O O . GLY A 1 89 ? 0.346 2.468 2.883 1.00 95.75 89 GLY A O 1
ATOM 676 N N . MET A 1 90 ? -0.560 1.230 1.248 1.00 94.50 90 MET A N 1
ATOM 677 C CA . MET A 1 90 ? 0.180 1.869 0.162 1.00 94.50 90 MET A CA 1
ATOM 678 C C . MET A 1 90 ? -0.716 2.057 -1.054 1.00 94.50 90 MET A C 1
ATOM 680 O O . MET A 1 90 ? -1.590 1.226 -1.298 1.00 94.50 90 MET A O 1
ATOM 684 N N . ASP A 1 91 ? -0.466 3.126 -1.795 1.00 94.44 91 ASP A N 1
ATOM 685 C CA . ASP A 1 91 ? -0.904 3.298 -3.174 1.00 94.44 91 ASP A CA 1
ATOM 686 C C . ASP A 1 91 ? 0.348 3.324 -4.052 1.00 94.44 91 ASP A C 1
ATOM 688 O O . ASP A 1 91 ? 1.250 4.146 -3.873 1.00 94.44 91 ASP A O 1
ATOM 692 N N . VAL A 1 92 ? 0.452 2.343 -4.936 1.00 95.12 92 VAL A N 1
ATOM 693 C CA . VAL A 1 92 ? 1.632 2.154 -5.766 1.00 95.12 92 VAL A CA 1
ATOM 694 C C . VAL A 1 92 ? 1.540 3.012 -7.024 1.00 95.12 92 VAL A C 1
ATOM 696 O O . VAL A 1 92 ? 2.572 3.565 -7.407 1.00 95.12 92 VAL A O 1
ATOM 699 N N . ALA A 1 93 ? 0.354 3.124 -7.632 1.00 94.94 93 ALA A N 1
ATOM 700 C CA . ALA A 1 93 ? 0.138 3.686 -8.967 1.00 94.94 93 ALA A CA 1
ATOM 701 C C . ALA A 1 93 ? 1.090 3.090 -10.026 1.00 94.94 93 ALA A C 1
ATOM 703 O O . ALA A 1 93 ? 1.822 3.803 -10.714 1.00 94.94 93 ALA A O 1
ATOM 704 N N . ALA A 1 94 ? 1.133 1.757 -10.135 1.00 96.50 94 ALA A N 1
ATOM 705 C CA . ALA A 1 94 ? 2.140 1.069 -10.949 1.00 96.50 94 ALA A CA 1
ATOM 706 C C . ALA A 1 94 ? 2.083 1.385 -12.452 1.00 96.50 94 ALA A C 1
ATOM 708 O O . ALA A 1 94 ? 3.104 1.264 -13.133 1.00 96.50 94 ALA A O 1
ATOM 709 N N . SER A 1 95 ? 0.926 1.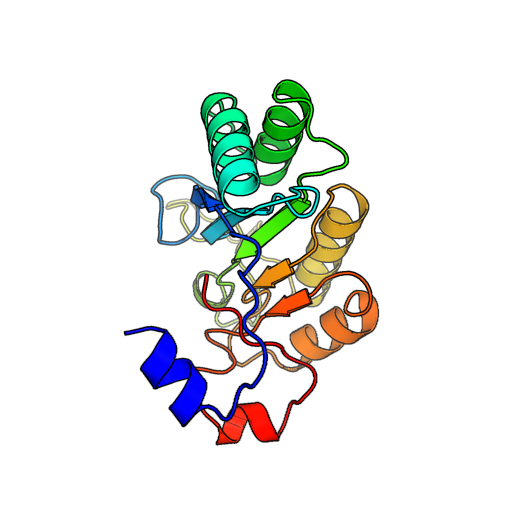825 -12.956 1.00 95.94 95 SER A N 1
ATOM 710 C CA . SER A 1 95 ? 0.749 2.307 -14.331 1.00 95.94 95 SER A CA 1
ATOM 711 C C . SER A 1 95 ? 1.725 3.446 -14.676 1.00 95.94 95 SER A C 1
ATOM 713 O O . SER A 1 95 ? 2.228 3.507 -15.795 1.00 95.94 95 SER A O 1
ATOM 715 N N . GLU A 1 96 ? 2.076 4.303 -13.706 1.00 95.44 96 GLU A N 1
ATOM 716 C CA . GLU A 1 96 ? 2.973 5.459 -13.902 1.00 95.44 96 GLU A CA 1
ATOM 717 C C . GLU A 1 96 ? 4.415 5.060 -14.246 1.00 95.44 96 GLU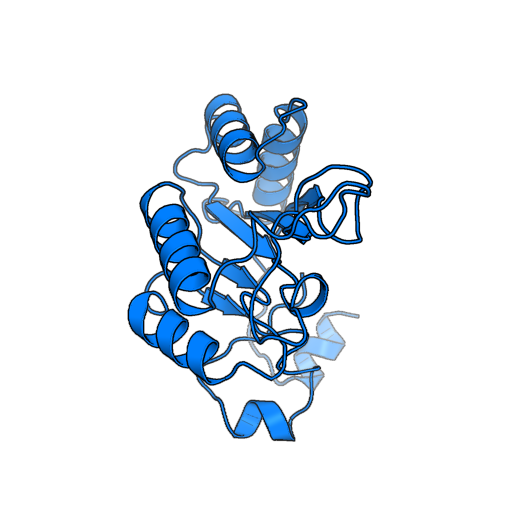 A C 1
ATOM 719 O O . GLU A 1 96 ? 5.169 5.842 -14.828 1.00 95.44 96 GLU A O 1
ATOM 724 N N . PHE A 1 97 ? 4.811 3.839 -13.888 1.00 96.19 97 PHE A N 1
ATOM 725 C CA . PHE A 1 97 ? 6.150 3.310 -14.133 1.00 96.19 97 PHE A CA 1
ATOM 726 C C . PHE A 1 97 ? 6.141 1.977 -14.883 1.00 96.19 97 PHE A C 1
ATOM 728 O O . PHE A 1 97 ? 7.139 1.248 -14.899 1.00 96.19 97 PHE A O 1
ATOM 735 N N . TYR A 1 98 ? 5.031 1.667 -15.551 1.00 97.44 98 TYR A N 1
ATOM 736 C CA . TYR A 1 98 ? 4.926 0.536 -16.456 1.00 97.44 98 TYR A CA 1
ATOM 737 C C . TYR A 1 98 ? 5.514 0.874 -17.833 1.00 97.44 98 TYR A C 1
ATOM 739 O O . TYR A 1 98 ? 5.221 1.898 -18.448 1.00 97.44 98 TYR A O 1
ATOM 747 N N . SER A 1 99 ? 6.390 0.003 -18.324 1.00 94.12 99 SER A N 1
ATOM 748 C CA . SER A 1 99 ? 7.120 0.166 -19.579 1.00 94.12 99 SER A CA 1
ATOM 749 C C . SER A 1 99 ? 6.482 -0.619 -20.728 1.00 94.12 99 SER A C 1
ATOM 751 O O . SER A 1 99 ? 5.843 -1.653 -20.546 1.00 94.12 99 SER A O 1
ATOM 753 N N . THR A 1 100 ? 6.742 -0.180 -21.963 1.00 92.31 100 THR A N 1
ATOM 754 C CA . THR A 1 100 ? 6.223 -0.808 -23.195 1.00 92.31 100 THR A CA 1
ATOM 755 C C . THR A 1 100 ? 6.693 -2.251 -23.418 1.00 92.31 100 THR A C 1
ATOM 757 O O . THR A 1 100 ? 6.052 -3.002 -24.153 1.00 92.31 100 THR A O 1
ATOM 760 N N . ASP A 1 101 ? 7.788 -2.660 -22.777 1.00 94.44 101 ASP A N 1
ATOM 761 C CA . ASP A 1 101 ? 8.320 -4.029 -22.761 1.00 94.44 101 ASP A CA 1
ATOM 762 C C . ASP A 1 101 ? 7.656 -4.928 -21.697 1.00 94.44 101 ASP A C 1
ATOM 764 O O . ASP A 1 101 ? 8.099 -6.056 -21.481 1.00 94.44 101 ASP A O 1
ATOM 768 N N . LYS A 1 102 ? 6.566 -4.453 -21.077 1.00 95.75 102 LYS A N 1
ATOM 769 C CA . LYS A 1 102 ? 5.808 -5.125 -20.013 1.00 95.75 102 LYS A CA 1
ATOM 770 C C . LYS A 1 102 ? 6.605 -5.352 -18.728 1.00 95.75 102 LYS A C 1
ATOM 772 O O . LYS A 1 102 ? 6.425 -6.360 -18.040 1.00 95.75 102 LYS A O 1
ATOM 777 N N . THR A 1 103 ? 7.489 -4.413 -18.410 1.00 97.50 103 THR A N 1
ATOM 778 C CA . THR A 1 103 ? 8.238 -4.367 -17.149 1.00 97.50 103 THR A CA 1
ATOM 779 C C . THR A 1 103 ? 7.866 -3.129 -16.335 1.00 97.50 103 THR A C 1
ATOM 781 O O . THR A 1 103 ? 7.267 -2.193 -16.856 1.00 97.50 103 THR A O 1
ATOM 784 N N . TYR A 1 104 ? 8.217 -3.127 -15.055 1.00 98.00 104 TYR A N 1
ATOM 785 C CA . TYR A 1 104 ? 8.000 -2.022 -14.127 1.00 98.00 104 TYR A CA 1
ATOM 786 C C . TYR A 1 104 ? 9.343 -1.389 -13.776 1.00 98.00 104 TYR A C 1
ATOM 788 O O . TYR A 1 104 ? 10.242 -2.088 -13.309 1.00 98.00 104 TYR A O 1
ATOM 796 N N . ASP A 1 105 ? 9.497 -0.088 -14.003 1.00 96.75 105 ASP A N 1
ATOM 797 C CA . ASP A 1 105 ? 10.752 0.634 -13.798 1.00 96.75 105 ASP A CA 1
ATOM 798 C C . ASP A 1 105 ? 10.747 1.404 -12.472 1.00 96.75 105 ASP A C 1
ATOM 800 O O . ASP A 1 105 ? 10.238 2.519 -12.370 1.00 96.75 105 ASP A O 1
ATOM 804 N N . LEU A 1 106 ? 11.369 0.835 -11.438 1.00 94.81 106 LEU A N 1
ATOM 805 C CA . LEU A 1 106 ? 11.424 1.468 -10.113 1.00 94.81 106 LEU A CA 1
ATOM 806 C C . LEU A 1 106 ? 12.306 2.729 -10.065 1.00 94.81 106 LEU A C 1
ATOM 808 O O . LEU A 1 106 ? 12.403 3.376 -9.023 1.00 94.81 106 LEU A O 1
ATOM 812 N N . ASN A 1 107 ? 12.943 3.093 -11.177 1.00 94.00 107 ASN A N 1
ATOM 813 C CA . ASN A 1 107 ? 13.833 4.238 -11.301 1.00 94.00 107 ASN A CA 1
ATOM 814 C C . ASN A 1 107 ? 13.393 5.200 -12.419 1.00 94.00 107 ASN A C 1
ATOM 816 O O . ASN A 1 107 ? 14.191 6.022 -12.872 1.00 94.00 107 ASN A O 1
ATOM 820 N N . PHE A 1 108 ? 12.121 5.129 -12.840 1.00 94.12 108 PHE A N 1
ATOM 821 C CA . PHE A 1 108 ? 11.556 5.855 -13.990 1.00 94.12 108 PHE A CA 1
ATOM 822 C C . PHE A 1 108 ? 11.743 7.383 -13.967 1.00 94.12 108 PHE A C 1
ATOM 824 O O . PHE A 1 108 ? 11.637 8.037 -15.001 1.00 94.12 108 PHE A O 1
ATOM 831 N N . LYS A 1 109 ? 12.031 7.956 -12.795 1.00 91.62 109 LYS A N 1
ATOM 832 C CA . LYS A 1 109 ? 12.200 9.399 -12.574 1.00 91.62 109 LYS A CA 1
ATOM 833 C C . LYS A 1 109 ? 13.637 9.888 -12.743 1.00 91.62 109 LYS A C 1
ATOM 835 O O . LYS A 1 109 ? 13.868 11.094 -12.735 1.00 91.62 109 LYS A O 1
ATOM 840 N N . GLU A 1 110 ? 14.613 8.988 -12.835 1.00 92.25 110 GLU A N 1
ATOM 841 C CA . GLU A 1 110 ? 16.013 9.381 -12.976 1.00 92.25 110 GLU A CA 1
ATOM 842 C C . GLU A 1 110 ? 16.340 9.774 -14.418 1.00 92.25 110 GLU A C 1
ATOM 844 O O . GLU A 1 110 ? 16.129 9.005 -15.351 1.00 92.25 110 GLU A O 1
ATOM 849 N N . GLU A 1 111 ? 16.951 10.945 -14.602 1.00 88.50 111 GLU A N 1
ATOM 850 C CA . GLU A 1 111 ? 17.398 11.396 -15.927 1.00 88.50 111 GLU A CA 1
ATOM 851 C C . GLU A 1 111 ? 18.453 10.457 -16.533 1.00 88.50 111 GLU A C 1
ATOM 853 O O . GLU A 1 111 ? 18.471 10.227 -17.740 1.00 88.50 111 GLU A O 1
ATOM 858 N N . SER A 1 112 ? 19.323 9.883 -15.693 1.00 91.06 112 SER A N 1
ATOM 859 C CA . SER A 1 112 ? 20.354 8.918 -16.092 1.00 91.06 112 SER A CA 1
ATOM 860 C C . SER A 1 112 ? 19.901 7.462 -15.926 1.00 91.06 112 SER A C 1
ATOM 862 O O . SER A 1 112 ? 20.705 6.611 -15.544 1.00 91.06 112 SER A O 1
ATOM 864 N N . ASN A 1 113 ? 18.614 7.180 -16.127 1.00 92.25 113 ASN A N 1
ATOM 865 C CA . ASN A 1 113 ? 18.073 5.832 -16.005 1.00 92.25 113 ASN A CA 1
ATOM 866 C C . ASN A 1 113 ? 18.604 4.916 -17.124 1.00 92.25 113 ASN A C 1
ATOM 868 O O . ASN A 1 113 ? 18.379 5.159 -18.309 1.00 92.25 113 ASN A O 1
ATOM 872 N N . ASP A 1 114 ? 19.307 3.852 -16.737 1.00 92.88 114 ASP A N 1
ATOM 873 C CA . ASP A 1 114 ? 19.882 2.844 -17.634 1.00 92.88 114 ASP A CA 1
ATOM 874 C C . ASP A 1 114 ? 18.976 1.610 -17.816 1.00 92.88 114 ASP A C 1
ATOM 876 O O . ASP A 1 114 ? 19.339 0.669 -18.523 1.00 92.88 114 ASP A O 1
ATOM 880 N N . GLY A 1 115 ? 17.799 1.606 -17.179 1.00 92.94 115 GLY A N 1
ATOM 881 C CA . GLY A 1 115 ? 16.845 0.501 -17.201 1.00 92.94 115 GLY A CA 1
ATOM 882 C C . GLY A 1 115 ? 17.237 -0.690 -16.322 1.00 92.94 115 GLY A C 1
ATOM 883 O O . GLY A 1 115 ? 16.540 -1.702 -16.341 1.00 92.94 115 GLY A O 1
ATOM 884 N N . SER A 1 116 ? 18.316 -0.600 -15.534 1.00 93.69 116 SER A N 1
ATOM 885 C CA . SER A 1 116 ? 18.772 -1.690 -14.653 1.00 93.69 116 SER A CA 1
ATOM 886 C C . SER A 1 116 ? 17.801 -2.012 -13.512 1.00 93.69 116 SER A C 1
ATOM 888 O O . SER A 1 116 ? 17.839 -3.114 -12.968 1.00 93.69 116 SER A O 1
ATOM 890 N N . GLN A 1 117 ? 16.917 -1.072 -13.165 1.00 93.62 117 GLN A N 1
ATOM 891 C CA . GLN A 1 117 ? 15.888 -1.233 -12.133 1.00 93.62 117 GLN A CA 1
ATOM 892 C C . GLN A 1 117 ? 14.516 -1.633 -12.692 1.00 93.62 117 GLN A C 1
ATOM 894 O O . GLN A 1 117 ? 13.516 -1.604 -11.971 1.00 93.62 117 GLN A O 1
ATOM 899 N N . LYS A 1 118 ? 14.464 -2.043 -13.964 1.00 96.56 118 LYS A N 1
ATOM 900 C CA . LYS A 1 118 ? 13.282 -2.682 -14.534 1.00 96.56 118 LYS A CA 1
ATOM 901 C C . LYS A 1 118 ? 13.117 -4.091 -13.987 1.00 96.56 118 LYS A C 1
ATOM 903 O O . LYS A 1 118 ? 14.041 -4.903 -14.032 1.00 96.56 118 LYS A O 1
ATOM 908 N N . ILE A 1 119 ? 11.916 -4.399 -13.522 1.00 97.81 119 ILE A N 1
ATOM 909 C CA . ILE A 1 119 ? 11.553 -5.708 -12.980 1.00 97.81 119 ILE A CA 1
ATOM 910 C C . ILE A 1 119 ? 10.285 -6.244 -13.648 1.00 97.81 119 ILE A C 1
ATOM 912 O O . ILE A 1 119 ? 9.452 -5.489 -14.143 1.00 97.81 119 ILE A O 1
ATOM 916 N N . SER A 1 120 ? 10.133 -7.568 -13.696 1.00 98.25 120 SER A N 1
ATOM 917 C CA . SER A 1 120 ? 8.908 -8.195 -14.208 1.00 98.25 120 SER A CA 1
ATOM 918 C C . SER A 1 120 ? 7.751 -8.052 -13.215 1.00 98.25 120 SER A C 1
ATOM 920 O O . SER A 1 120 ? 7.972 -7.831 -12.024 1.00 98.25 120 SER A O 1
ATOM 922 N N . GLY A 1 121 ? 6.513 -8.256 -13.678 1.00 97.81 121 GLY A N 1
ATOM 923 C CA . GLY A 1 121 ? 5.348 -8.313 -12.788 1.00 97.81 121 GLY A CA 1
ATOM 924 C C . GLY A 1 121 ? 5.467 -9.399 -11.710 1.00 97.81 121 GLY A C 1
ATOM 925 O O . GLY A 1 121 ? 5.101 -9.163 -10.562 1.00 97.81 121 GLY A O 1
ATOM 926 N N . ASP A 1 122 ? 6.060 -10.558 -12.022 1.00 98.19 122 ASP A N 1
ATOM 927 C CA . ASP A 1 122 ? 6.320 -11.607 -11.025 1.00 98.19 122 ASP A CA 1
ATOM 928 C C . ASP A 1 122 ? 7.344 -11.156 -9.966 1.00 98.19 122 ASP A C 1
ATOM 930 O O . ASP A 1 122 ? 7.139 -11.400 -8.777 1.00 98.19 122 ASP A O 1
ATOM 934 N N . ALA A 1 123 ? 8.405 -10.447 -10.368 1.00 97.94 123 ALA A N 1
ATOM 935 C CA . ALA A 1 123 ? 9.384 -9.896 -9.431 1.00 97.94 123 ALA A CA 1
ATOM 936 C C . ALA A 1 123 ? 8.778 -8.786 -8.554 1.00 97.94 123 ALA A C 1
ATOM 938 O O . ALA A 1 123 ? 9.044 -8.738 -7.353 1.00 97.94 123 ALA A O 1
ATOM 939 N N . LEU A 1 124 ? 7.921 -7.933 -9.123 1.00 97.81 124 LEU A N 1
ATOM 940 C CA . LEU A 1 124 ? 7.200 -6.899 -8.379 1.00 97.81 124 LEU A CA 1
ATOM 941 C C . LEU A 1 124 ? 6.184 -7.509 -7.395 1.00 97.81 124 LEU A C 1
ATOM 943 O O . LEU A 1 124 ? 6.103 -7.096 -6.240 1.00 97.81 124 LEU A O 1
ATOM 947 N N . LYS A 1 125 ? 5.477 -8.568 -7.797 1.00 97.25 125 LYS A N 1
ATOM 948 C CA . LYS A 1 125 ? 4.616 -9.361 -6.907 1.00 97.25 125 LYS A CA 1
ATOM 949 C C . LYS A 1 125 ? 5.401 -9.936 -5.725 1.00 97.25 125 LYS A C 1
ATOM 951 O O . LYS A 1 125 ? 4.945 -9.854 -4.583 1.00 97.25 125 LYS A O 1
ATOM 956 N N . ASP A 1 126 ? 6.568 -10.523 -5.981 1.00 97.56 126 ASP A N 1
ATOM 957 C CA . ASP A 1 126 ? 7.415 -11.078 -4.923 1.00 97.56 126 ASP A CA 1
ATOM 958 C C . ASP A 1 126 ? 7.983 -9.988 -4.000 1.00 97.56 126 ASP A C 1
ATOM 960 O O . ASP A 1 126 ? 8.104 -10.217 -2.794 1.00 97.56 126 ASP A O 1
ATOM 964 N N . LEU A 1 127 ? 8.220 -8.780 -4.522 1.00 96.56 127 LEU A N 1
ATOM 965 C CA . LEU A 1 127 ? 8.542 -7.602 -3.716 1.00 96.56 127 LEU A CA 1
ATOM 966 C C . LEU A 1 127 ? 7.380 -7.208 -2.787 1.00 96.56 127 LEU A C 1
ATOM 968 O O . LEU A 1 127 ? 7.590 -7.002 -1.596 1.00 96.56 127 LEU A O 1
ATOM 972 N N . TYR A 1 128 ? 6.132 -7.181 -3.264 1.00 96.56 128 TYR A N 1
ATOM 973 C CA . TYR A 1 128 ? 4.988 -6.913 -2.378 1.00 96.56 128 TYR A CA 1
ATOM 974 C C . TYR A 1 128 ? 4.806 -7.978 -1.302 1.00 96.56 128 TYR A C 1
ATOM 976 O O . TYR A 1 128 ? 4.448 -7.665 -0.166 1.00 96.56 128 TYR A O 1
ATOM 984 N N . LYS A 1 129 ? 5.080 -9.242 -1.630 1.00 95.56 129 LYS A N 1
ATOM 985 C CA . LYS A 1 129 ? 5.053 -10.335 -0.654 1.00 95.56 129 LYS A CA 1
ATOM 986 C C . LYS A 1 129 ? 6.128 -10.174 0.411 1.00 95.56 129 LYS A C 1
ATOM 988 O O . LYS A 1 129 ? 5.836 -10.408 1.584 1.00 95.56 129 LYS A O 1
ATOM 993 N N . SER A 1 130 ? 7.341 -9.768 0.031 1.00 95.81 130 SER A N 1
ATOM 994 C CA . SER A 1 130 ? 8.394 -9.496 1.011 1.00 95.81 130 SER A CA 1
ATOM 995 C C . SER A 1 130 ? 7.985 -8.338 1.922 1.00 95.81 130 SER A C 1
ATOM 997 O O . SER A 1 130 ? 8.063 -8.475 3.144 1.00 95.81 130 SER A O 1
ATOM 999 N N . PHE A 1 131 ? 7.393 -7.278 1.365 1.00 94.94 131 PHE A N 1
ATOM 1000 C CA . PHE A 1 131 ? 6.868 -6.169 2.154 1.00 94.94 131 PHE A CA 1
ATOM 1001 C C . PHE A 1 131 ? 5.772 -6.611 3.128 1.00 94.94 131 PHE A C 1
ATOM 1003 O O . PHE A 1 131 ? 5.854 -6.320 4.318 1.00 94.94 131 PHE A O 1
ATOM 1010 N N . ALA A 1 132 ? 4.778 -7.370 2.670 1.00 93.06 132 ALA A N 1
ATOM 1011 C CA . ALA A 1 132 ? 3.714 -7.883 3.533 1.00 93.06 132 ALA A CA 1
ATOM 1012 C C . ALA A 1 132 ? 4.222 -8.847 4.625 1.00 93.06 132 ALA A C 1
ATOM 1014 O O . ALA A 1 132 ? 3.541 -9.061 5.628 1.00 93.06 132 ALA A O 1
ATOM 1015 N N . SER A 1 133 ? 5.403 -9.447 4.439 1.00 93.06 133 SER A N 1
ATOM 1016 C CA . SER A 1 133 ? 6.037 -10.309 5.442 1.00 93.06 133 SER A CA 1
ATOM 1017 C C . SER A 1 133 ? 6.857 -9.541 6.484 1.00 93.06 133 SER A C 1
ATOM 1019 O O . SER A 1 133 ? 6.971 -9.993 7.623 1.00 93.06 133 SER A O 1
ATOM 1021 N N . GLU A 1 134 ? 7.414 -8.387 6.112 1.00 92.62 134 GLU A N 1
ATOM 1022 C CA . GLU A 1 134 ? 8.328 -7.601 6.949 1.00 92.62 134 GLU A CA 1
ATOM 1023 C C . GLU A 1 134 ? 7.642 -6.418 7.653 1.00 92.62 134 GLU A C 1
ATOM 1025 O O . GLU A 1 134 ? 8.041 -6.017 8.751 1.00 92.62 134 GLU A O 1
ATOM 1030 N N . TYR A 1 135 ? 6.587 -5.876 7.044 1.00 94.62 135 TYR A N 1
ATOM 1031 C CA . TYR A 1 135 ? 5.860 -4.699 7.510 1.00 94.62 135 TYR A CA 1
ATOM 1032 C C . TYR A 1 135 ? 4.388 -5.043 7.764 1.00 94.62 135 TYR A C 1
ATOM 1034 O O . TYR A 1 135 ? 3.838 -5.921 7.098 1.00 94.62 135 TYR A O 1
ATOM 1042 N N . PRO A 1 136 ? 3.703 -4.338 8.685 1.00 94.75 136 PRO A N 1
ATOM 1043 C CA . PRO A 1 136 ? 2.285 -4.558 8.962 1.00 94.75 136 PRO A CA 1
ATOM 1044 C C . PRO A 1 136 ? 1.400 -3.950 7.859 1.00 94.75 136 PRO A C 1
ATOM 1046 O O . PRO A 1 136 ? 0.567 -3.090 8.132 1.00 94.75 136 PRO A O 1
ATOM 1049 N N . ILE A 1 137 ? 1.604 -4.347 6.602 1.00 94.81 137 ILE A N 1
ATOM 1050 C CA . ILE A 1 137 ? 0.821 -3.878 5.457 1.00 94.81 137 ILE A CA 1
ATOM 1051 C C . ILE A 1 137 ? -0.495 -4.646 5.400 1.00 94.81 137 ILE A C 1
ATOM 1053 O O . ILE A 1 137 ? -0.511 -5.874 5.420 1.00 94.81 137 ILE A O 1
ATOM 1057 N N . VAL A 1 138 ? -1.599 -3.910 5.299 1.00 94.94 138 VAL A N 1
ATOM 1058 C CA . VAL A 1 138 ? -2.953 -4.478 5.207 1.00 94.94 138 VAL A CA 1
ATOM 1059 C C . VAL A 1 138 ? -3.686 -4.081 3.934 1.00 94.94 138 VAL A C 1
ATOM 1061 O O . VAL A 1 138 ? -4.745 -4.637 3.663 1.00 94.94 138 VAL A O 1
ATOM 1064 N N . SER A 1 139 ? -3.154 -3.133 3.158 1.00 95.38 139 SER A N 1
ATOM 1065 C CA . SER A 1 139 ? -3.769 -2.671 1.913 1.00 95.38 139 SER A CA 1
ATOM 1066 C C . SER A 1 139 ? -2.719 -2.223 0.901 1.00 95.38 139 SER A C 1
ATOM 1068 O O . SER A 1 139 ? -1.809 -1.477 1.263 1.00 95.38 139 SER A O 1
ATOM 1070 N N . ILE A 1 140 ? -2.872 -2.645 -0.354 1.00 95.25 140 ILE A N 1
ATOM 1071 C CA . ILE A 1 140 ? -2.049 -2.234 -1.498 1.00 95.25 140 ILE A CA 1
ATOM 1072 C C . ILE A 1 140 ? -2.986 -1.794 -2.628 1.00 95.25 140 ILE A C 1
ATOM 1074 O O . ILE A 1 140 ? -3.784 -2.601 -3.108 1.00 95.25 140 ILE A O 1
ATOM 1078 N N . GLY A 1 141 ? -2.911 -0.519 -3.004 1.00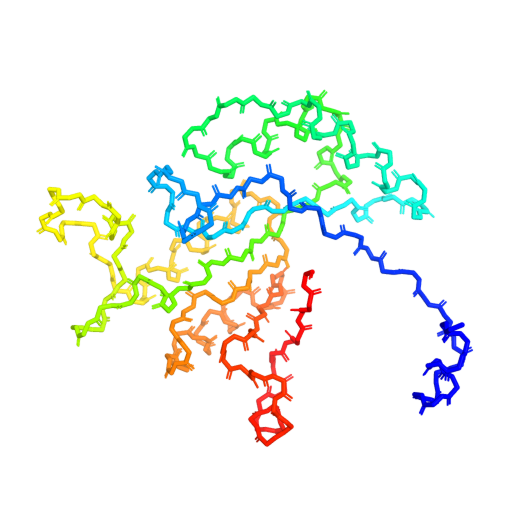 94.19 141 GLY A N 1
ATOM 1079 C CA . GLY A 1 141 ? -3.590 0.082 -4.151 1.00 94.19 141 GLY A CA 1
ATOM 1080 C C . GLY A 1 141 ? -2.718 0.085 -5.393 1.00 94.19 141 GLY A C 1
ATOM 1081 O O . GLY A 1 141 ? -1.502 0.233 -5.290 1.00 94.19 141 GLY A O 1
ATOM 1082 N N . ASP A 1 142 ? -3.358 -0.170 -6.530 1.00 93.44 142 ASP A N 1
ATOM 1083 C CA . ASP A 1 142 ? -2.783 -0.218 -7.873 1.00 93.44 142 ASP A CA 1
ATOM 1084 C C . ASP A 1 142 ? -1.385 -0.857 -7.979 1.00 93.44 142 ASP A C 1
ATOM 1086 O O . ASP A 1 142 ? -0.450 -0.249 -8.507 1.00 93.44 142 ASP A O 1
ATOM 1090 N N . PRO A 1 143 ? -1.215 -2.105 -7.481 1.00 95.44 143 PRO A N 1
ATOM 1091 C CA . PRO A 1 143 ? 0.070 -2.810 -7.481 1.00 95.44 143 PRO A CA 1
ATOM 1092 C C . PRO A 1 143 ? 0.626 -3.101 -8.879 1.00 95.44 143 PRO A C 1
ATOM 1094 O O . PRO A 1 143 ? 1.808 -3.401 -9.012 1.00 95.44 143 PRO A O 1
ATOM 1097 N N . PHE A 1 144 ? -0.214 -3.076 -9.911 1.00 97.31 144 PHE A N 1
ATOM 1098 C CA . PHE A 1 144 ? 0.169 -3.377 -11.287 1.00 97.31 144 PHE A CA 1
ATOM 1099 C C . PHE A 1 144 ? -0.531 -2.417 -12.244 1.00 97.31 144 PHE A C 1
ATOM 1101 O O . PHE A 1 144 ? -1.496 -1.749 -11.864 1.00 97.31 144 PHE A O 1
ATOM 1108 N N . ASP A 1 145 ? -0.037 -2.369 -13.479 1.00 96.62 145 ASP A N 1
ATOM 1109 C CA . ASP A 1 145 ? -0.641 -1.591 -14.557 1.00 96.62 145 ASP A CA 1
ATOM 1110 C C . ASP A 1 145 ? -2.132 -1.917 -14.719 1.00 96.62 145 ASP A C 1
ATOM 1112 O O . ASP A 1 145 ? -2.552 -3.065 -14.542 1.00 96.62 145 ASP A O 1
ATOM 1116 N N . GLN A 1 146 ? -2.924 -0.908 -15.079 1.00 91.69 146 GLN A N 1
ATOM 1117 C CA . GLN A 1 146 ? -4.379 -0.985 -15.250 1.00 91.69 146 GLN A CA 1
ATOM 1118 C C . GLN A 1 146 ? -4.877 -2.144 -16.138 1.00 91.69 146 GLN A C 1
ATOM 1120 O O . GLN A 1 146 ? -6.027 -2.561 -16.001 1.00 91.69 146 GLN A O 1
ATOM 1125 N N . ASP A 1 147 ? -4.049 -2.684 -17.038 1.00 91.25 147 ASP A N 1
ATOM 1126 C CA . ASP A 1 147 ? -4.405 -3.795 -17.922 1.00 91.25 147 ASP A CA 1
ATOM 1127 C C . ASP A 1 147 ? -3.707 -5.125 -17.546 1.00 91.25 147 ASP A C 1
ATOM 1129 O O . ASP A 1 147 ? -3.959 -6.164 -18.171 1.00 91.25 147 ASP A O 1
ATOM 1133 N N . ASP A 1 148 ? -2.886 -5.157 -16.490 1.00 93.94 148 ASP A N 1
ATOM 1134 C CA . ASP A 1 148 ? -2.125 -6.333 -16.038 1.00 93.94 148 ASP A CA 1
ATOM 1135 C C . ASP A 1 148 ? -2.924 -7.261 -15.096 1.00 93.94 148 ASP A C 1
ATOM 1137 O O . ASP A 1 148 ? -2.542 -7.596 -13.968 1.00 93.94 148 ASP A O 1
ATOM 1141 N N . TRP A 1 149 ? -4.075 -7.723 -15.589 1.00 90.69 149 TRP A N 1
ATOM 1142 C CA . TRP A 1 149 ? -4.997 -8.609 -14.863 1.00 90.69 149 TRP A CA 1
ATOM 1143 C C . TRP A 1 149 ? -4.355 -9.912 -14.370 1.00 90.69 149 TRP A C 1
ATOM 1145 O O . TRP A 1 149 ? -4.794 -10.483 -13.366 1.00 90.69 149 TRP A O 1
ATOM 1155 N N . GLU A 1 150 ? -3.329 -10.396 -15.074 1.00 94.12 150 GLU A N 1
ATOM 1156 C CA . GLU A 1 150 ? -2.609 -11.613 -14.708 1.00 94.12 150 GLU A CA 1
ATOM 1157 C C . GLU A 1 150 ? -1.943 -11.453 -13.337 1.00 94.12 150 GLU A C 1
ATOM 1159 O O . GLU A 1 150 ? -2.170 -12.274 -12.440 1.00 94.12 150 GLU A O 1
ATOM 1164 N N . HIS A 1 151 ? -1.162 -10.388 -13.146 1.00 95.69 151 HIS A N 1
ATOM 1165 C CA . HIS A 1 151 ? -0.446 -10.175 -11.891 1.00 95.69 151 HIS A CA 1
ATOM 1166 C C . HIS A 1 151 ? -1.378 -9.736 -10.761 1.00 95.69 151 HIS A C 1
ATOM 1168 O O . HIS A 1 151 ? -1.213 -10.213 -9.633 1.00 95.69 151 HIS A O 1
ATOM 1174 N N . TYR A 1 152 ? -2.432 -8.970 -11.061 1.00 93.62 152 TYR A N 1
ATOM 1175 C CA . TYR A 1 152 ? -3.517 -8.706 -10.109 1.00 93.62 152 TYR A CA 1
ATOM 1176 C C . TYR A 1 152 ? -4.127 -10.001 -9.556 1.00 93.62 152 TYR A C 1
ATOM 1178 O O . TYR A 1 152 ? -4.274 -10.156 -8.338 1.00 93.62 152 TYR A O 1
ATOM 1186 N N . SER A 1 153 ? -4.453 -10.959 -10.432 1.00 91.31 153 SER A N 1
ATOM 1187 C CA . SER A 1 153 ? -5.010 -12.251 -10.023 1.00 91.31 153 SER A CA 1
ATOM 1188 C C . SER A 1 153 ? -4.009 -13.071 -9.208 1.00 91.31 153 SER A C 1
ATOM 1190 O O . SER A 1 153 ? -4.387 -13.634 -8.178 1.00 91.31 153 SER A O 1
ATOM 1192 N N . LYS A 1 154 ? -2.740 -13.136 -9.638 1.00 95.19 154 LYS A N 1
ATOM 1193 C CA . LYS A 1 154 ? -1.680 -13.857 -8.913 1.00 95.19 154 LYS A CA 1
ATOM 1194 C C . LYS A 1 154 ? -1.504 -13.295 -7.502 1.00 95.19 154 LYS A C 1
ATOM 1196 O O . LYS A 1 154 ? -1.633 -14.045 -6.537 1.00 95.19 154 LYS A O 1
ATOM 1201 N N . LEU A 1 155 ? -1.286 -11.985 -7.365 1.00 95.00 155 LEU A N 1
ATOM 1202 C CA . LEU A 1 155 ? -1.083 -11.344 -6.064 1.00 95.00 155 LEU A CA 1
ATOM 1203 C C . LEU A 1 155 ? -2.294 -11.553 -5.149 1.00 95.00 155 LEU A C 1
ATOM 1205 O O . LEU A 1 155 ? -2.136 -11.993 -4.014 1.00 95.00 155 LEU A O 1
ATOM 1209 N N . THR A 1 156 ? -3.508 -11.330 -5.659 1.00 92.81 156 THR A N 1
ATOM 1210 C CA . THR A 1 156 ? -4.741 -11.530 -4.880 1.00 92.81 156 THR A CA 1
ATOM 1211 C C . THR A 1 156 ? -4.881 -12.974 -4.397 1.00 92.81 156 THR A C 1
ATOM 1213 O O . THR A 1 156 ? -5.259 -13.198 -3.251 1.00 92.81 156 THR A O 1
ATOM 1216 N N . SER A 1 157 ? -4.533 -13.961 -5.228 1.00 93.12 157 SER A N 1
ATOM 1217 C CA . SER A 1 157 ? -4.570 -15.374 -4.832 1.00 93.12 157 SER A CA 1
ATOM 1218 C C . SER A 1 157 ? -3.525 -15.743 -3.773 1.00 93.12 157 SER A C 1
ATOM 1220 O O . SER A 1 157 ? -3.762 -16.643 -2.972 1.00 93.12 157 SER A O 1
ATOM 1222 N N . GLU A 1 158 ? -2.384 -15.049 -3.749 1.00 93.62 158 GLU A N 1
ATOM 1223 C CA . GLU A 1 158 ? -1.258 -15.374 -2.870 1.00 93.62 158 GLU A CA 1
ATOM 1224 C C . GLU A 1 158 ? -1.315 -14.635 -1.521 1.00 93.62 158 GLU A C 1
ATOM 1226 O O . GLU A 1 158 ? -0.914 -15.202 -0.504 1.00 93.62 158 GLU A O 1
ATOM 1231 N N . VAL A 1 159 ? -1.808 -13.388 -1.482 1.00 92.81 159 VAL A N 1
ATOM 1232 C CA . VAL A 1 159 ? -1.839 -12.561 -0.253 1.00 92.81 159 VAL A CA 1
ATOM 1233 C C . VAL A 1 159 ? -3.218 -12.013 0.126 1.00 92.81 159 VAL A C 1
ATOM 1235 O O . VAL A 1 159 ? -3.364 -11.469 1.222 1.00 92.81 159 VAL A O 1
ATOM 1238 N N . GLY A 1 160 ? -4.236 -12.174 -0.725 1.00 89.25 160 GLY A N 1
ATOM 1239 C CA . GLY A 1 160 ? -5.541 -11.510 -0.591 1.00 89.25 160 GLY A CA 1
ATOM 1240 C C . GLY A 1 160 ? -6.344 -11.861 0.666 1.00 89.25 160 GLY A C 1
ATOM 1241 O O . GLY A 1 160 ? -7.236 -11.111 1.053 1.00 89.25 160 GLY A O 1
ATOM 1242 N N . GLU A 1 161 ? -6.022 -12.968 1.343 1.00 89.94 161 GLU A N 1
ATOM 1243 C CA . GLU A 1 161 ? -6.624 -13.302 2.643 1.00 89.94 161 GLU A CA 1
ATOM 1244 C C . GLU A 1 161 ? -6.150 -12.380 3.778 1.00 89.94 161 GLU A C 1
ATOM 1246 O O . GLU A 1 161 ? -6.860 -12.206 4.768 1.00 89.94 161 GLU A O 1
ATOM 1251 N N . LYS A 1 162 ? -4.949 -11.801 3.654 1.00 90.12 162 LYS A N 1
ATOM 1252 C CA . LYS A 1 162 ? -4.308 -10.976 4.693 1.00 90.12 162 LYS A CA 1
ATOM 1253 C C . LYS A 1 162 ? -4.168 -9.513 4.293 1.00 90.12 162 LYS A C 1
ATOM 1255 O O . LYS A 1 162 ? -4.200 -8.647 5.162 1.00 90.12 162 LYS A O 1
ATOM 1260 N N . VAL A 1 163 ? -3.993 -9.251 3.001 1.00 93.31 163 VAL A N 1
ATOM 1261 C CA . VAL A 1 163 ? -3.743 -7.922 2.448 1.00 93.31 163 VAL A CA 1
ATOM 1262 C C . VAL A 1 163 ? -4.854 -7.587 1.466 1.00 93.31 163 VAL A C 1
ATOM 1264 O O . VAL A 1 163 ? -5.091 -8.315 0.505 1.00 93.31 163 VAL A O 1
ATOM 1267 N N . GLN A 1 164 ? -5.540 -6.474 1.698 1.00 93.12 164 GLN A N 1
ATOM 1268 C CA . GLN A 1 164 ? -6.524 -5.943 0.770 1.00 93.12 164 GLN A CA 1
ATOM 1269 C C . GLN A 1 164 ? -5.825 -5.471 -0.509 1.00 93.12 164 GLN A C 1
ATOM 1271 O O . GLN A 1 164 ? -4.941 -4.621 -0.453 1.00 93.12 164 GLN A O 1
ATOM 1276 N N . ILE A 1 165 ? -6.252 -5.986 -1.662 1.00 92.44 165 ILE A N 1
ATOM 1277 C CA . ILE A 1 165 ? -5.822 -5.480 -2.968 1.00 92.44 165 ILE A CA 1
ATOM 1278 C C . ILE A 1 165 ? -6.896 -4.533 -3.498 1.00 92.44 165 ILE A C 1
ATOM 1280 O O . ILE A 1 165 ? -8.071 -4.905 -3.615 1.00 92.44 165 ILE A O 1
ATOM 1284 N N . VAL A 1 166 ? -6.487 -3.298 -3.760 1.00 87.81 166 VAL A N 1
ATOM 1285 C CA . VAL A 1 166 ? -7.345 -2.209 -4.219 1.00 87.81 166 VAL A CA 1
ATOM 1286 C C . VAL A 1 166 ? -7.026 -1.912 -5.677 1.00 87.81 166 VAL A C 1
ATOM 1288 O O . VAL A 1 166 ? -5.858 -1.832 -6.038 1.00 87.81 166 VAL A O 1
ATOM 1291 N N . GLY A 1 167 ? -8.069 -1.770 -6.494 1.00 82.25 167 GLY A N 1
ATOM 1292 C CA . GLY A 1 167 ? -7.952 -1.253 -7.855 1.00 82.25 167 GLY A CA 1
ATOM 1293 C C . GLY A 1 167 ? -8.646 0.103 -7.964 1.00 82.25 167 GLY A C 1
ATOM 1294 O O . GLY A 1 167 ? -9.862 0.161 -7.750 1.00 82.25 167 GLY A O 1
ATOM 1295 N N . ASP A 1 168 ? -7.897 1.152 -8.286 1.00 77.75 168 ASP A N 1
ATOM 1296 C CA . ASP A 1 168 ? -8.400 2.472 -8.673 1.00 77.75 168 ASP A CA 1
ATOM 1297 C C . ASP A 1 168 ? -8.345 2.604 -10.199 1.00 77.75 168 ASP A C 1
ATOM 1299 O O . ASP A 1 168 ? -9.389 2.457 -10.845 1.00 77.75 168 ASP A O 1
ATOM 1303 N N . ASP A 1 169 ? -7.151 2.685 -10.794 1.00 73.81 169 ASP A N 1
ATOM 1304 C CA . ASP A 1 169 ? -6.948 2.737 -12.252 1.00 73.81 169 ASP A CA 1
ATOM 1305 C C . ASP A 1 169 ? -7.497 1.491 -12.964 1.00 73.81 169 ASP A C 1
ATOM 1307 O O . ASP A 1 169 ? -8.071 1.564 -14.052 1.00 73.81 169 ASP A O 1
ATOM 1311 N N . LEU A 1 170 ? -7.395 0.325 -12.319 1.00 71.38 170 LEU A N 1
ATOM 1312 C CA . LEU A 1 170 ? -7.935 -0.934 -12.838 1.00 71.38 170 LEU A CA 1
ATOM 1313 C C . LEU A 1 170 ? -9.466 -0.890 -13.002 1.00 71.38 170 LEU A C 1
ATOM 1315 O O . LEU A 1 170 ? -10.035 -1.519 -13.899 1.00 71.38 170 LEU A O 1
ATOM 1319 N N . LEU A 1 171 ? -10.166 -0.217 -12.082 1.00 73.31 171 LEU A N 1
ATOM 1320 C CA . LEU A 1 171 ? -11.624 -0.296 -11.974 1.00 73.31 171 LEU A CA 1
ATOM 1321 C C . LEU A 1 171 ? -12.340 0.984 -12.407 1.00 73.31 171 LEU A C 1
ATOM 1323 O O . LEU A 1 171 ? -13.519 0.896 -12.766 1.00 73.31 171 LEU A O 1
ATOM 1327 N N . VAL A 1 172 ? -11.677 2.146 -12.359 1.00 77.06 172 VAL A N 1
ATOM 1328 C CA . VAL A 1 172 ? -12.151 3.488 -12.761 1.00 77.06 172 VAL A CA 1
ATOM 1329 C C . VAL A 1 172 ? -13.572 3.820 -12.291 1.00 77.06 172 VAL A C 1
ATOM 1331 O O . VAL A 1 172 ? -14.348 4.493 -12.972 1.00 77.06 172 VAL A O 1
ATOM 1334 N N . THR A 1 173 ? -13.972 3.276 -11.137 1.00 78.06 173 THR A N 1
ATOM 1335 C CA . THR A 1 173 ? -15.348 3.343 -10.605 1.00 78.06 173 THR A CA 1
ATOM 1336 C C . THR A 1 173 ? -16.420 2.957 -11.648 1.00 78.06 173 THR A C 1
ATOM 1338 O O . THR A 1 173 ? -17.550 3.446 -11.636 1.00 78.06 173 THR A O 1
ATOM 1341 N N . ASN A 1 174 ? -16.089 2.055 -12.582 1.00 75.81 174 ASN A N 1
ATOM 1342 C CA . ASN A 1 174 ? -16.965 1.635 -13.671 1.00 75.81 174 ASN A CA 1
ATOM 1343 C C . ASN A 1 174 ? -17.689 0.321 -13.328 1.00 75.81 174 ASN A C 1
ATOM 1345 O O . ASN A 1 174 ? -17.065 -0.747 -13.327 1.00 75.81 174 ASN A O 1
ATOM 1349 N N . PRO A 1 175 ? -19.028 0.339 -13.159 1.00 70.50 175 PRO A N 1
ATOM 1350 C CA . PRO A 1 175 ? -19.793 -0.840 -12.753 1.00 70.50 175 PRO A CA 1
ATOM 1351 C C . PRO A 1 175 ? -19.608 -2.058 -13.666 1.00 70.50 175 PRO A C 1
ATOM 1353 O O . PRO A 1 175 ? -19.705 -3.193 -13.206 1.00 70.50 175 PRO A O 1
ATOM 1356 N N . LYS A 1 176 ? -19.337 -1.852 -14.963 1.00 71.56 176 LYS A N 1
ATOM 1357 C CA . LYS A 1 176 ? -19.159 -2.953 -15.923 1.00 71.56 176 LYS A CA 1
ATOM 1358 C C . LYS A 1 176 ? -17.857 -3.720 -15.701 1.00 71.56 176 LYS A C 1
ATOM 1360 O O . LYS A 1 176 ? -17.821 -4.918 -15.975 1.00 71.56 176 LYS A O 1
ATOM 1365 N N . VAL A 1 177 ? -16.811 -3.033 -15.245 1.00 63.81 177 VAL A N 1
ATOM 1366 C CA . VAL A 1 177 ? -15.504 -3.632 -14.945 1.00 63.81 177 VAL A CA 1
ATOM 1367 C C . VAL A 1 177 ? -15.576 -4.348 -13.595 1.00 63.81 177 VAL A C 1
ATOM 1369 O O . VAL A 1 177 ? -15.171 -5.503 -13.483 1.00 63.81 177 VAL A O 1
ATOM 1372 N N . SER A 1 178 ? -16.219 -3.727 -12.602 1.00 58.19 178 SER A N 1
ATOM 1373 C CA . SER A 1 178 ? -16.353 -4.271 -11.243 1.00 58.19 178 SER A CA 1
ATOM 1374 C C . SER A 1 178 ? -17.225 -5.524 -11.159 1.00 58.19 178 SER A C 1
ATOM 1376 O O . SER A 1 178 ? -16.888 -6.464 -10.447 1.00 58.19 178 SER A O 1
ATOM 1378 N N . LEU A 1 179 ? -18.338 -5.577 -11.902 1.00 51.81 179 LEU A N 1
ATOM 1379 C CA . LEU A 1 179 ? -19.247 -6.733 -11.889 1.00 51.81 179 LEU A CA 1
ATOM 1380 C C . LEU A 1 179 ? -18.605 -8.014 -12.434 1.00 51.81 179 LEU A C 1
ATOM 1382 O O . LEU A 1 179 ? -19.071 -9.107 -12.123 1.00 51.81 179 LEU A O 1
ATOM 1386 N N . LYS A 1 180 ? -17.545 -7.890 -13.239 1.00 55.09 180 LYS A N 1
ATOM 1387 C CA . LYS A 1 180 ? -16.788 -9.041 -13.738 1.00 55.09 180 LYS A CA 1
ATOM 1388 C C . LYS A 1 180 ? -15.785 -9.575 -12.718 1.00 55.09 180 LYS A C 1
ATOM 1390 O O . LYS A 1 180 ? -15.377 -10.721 -12.849 1.00 55.09 180 LYS A O 1
ATOM 1395 N N . ASN A 1 181 ? -15.413 -8.777 -11.713 1.00 55.19 181 ASN A N 1
ATOM 1396 C CA . ASN A 1 181 ? -14.262 -9.039 -10.856 1.00 55.19 181 ASN A CA 1
ATOM 1397 C C . ASN A 1 181 ? -14.565 -8.708 -9.384 1.00 55.19 181 ASN A C 1
ATOM 1399 O O . ASN A 1 181 ? -14.037 -7.756 -8.816 1.00 55.19 181 ASN A O 1
ATOM 1403 N N . THR A 1 182 ? -15.397 -9.533 -8.743 1.00 53.81 182 THR A N 1
ATOM 1404 C CA . THR A 1 182 ? -15.831 -9.381 -7.336 1.00 53.81 182 THR A CA 1
ATOM 1405 C C . THR A 1 182 ? -14.721 -9.541 -6.291 1.00 53.81 182 THR A C 1
ATOM 1407 O O . THR A 1 182 ? -14.985 -9.382 -5.101 1.00 53.81 182 THR A O 1
ATOM 1410 N N . PHE A 1 183 ? -13.503 -9.888 -6.711 1.00 51.97 183 PHE A N 1
ATOM 1411 C CA . PHE A 1 183 ? -12.350 -10.056 -5.825 1.00 51.97 183 PHE A CA 1
ATOM 1412 C C . PHE A 1 183 ? -11.713 -8.727 -5.401 1.00 51.97 183 PHE A C 1
ATOM 1414 O O . PHE A 1 183 ? -11.145 -8.661 -4.313 1.00 51.97 183 PHE A O 1
ATOM 1421 N N . PHE A 1 184 ? -11.837 -7.667 -6.207 1.00 53.12 184 PHE A N 1
ATOM 1422 C CA . PHE A 1 184 ? -11.225 -6.373 -5.903 1.00 53.12 184 PHE A CA 1
ATOM 1423 C C . PHE A 1 184 ? -12.164 -5.493 -5.085 1.00 53.12 184 PHE A C 1
ATOM 1425 O O . PHE A 1 184 ? -13.355 -5.363 -5.384 1.00 53.12 184 PHE A O 1
ATOM 1432 N N . ARG A 1 185 ? -11.620 -4.866 -4.040 1.00 55.34 185 ARG A N 1
ATOM 1433 C CA . ARG A 1 185 ? -12.331 -3.838 -3.277 1.00 55.34 185 ARG A CA 1
ATOM 1434 C C . ARG A 1 185 ? -11.919 -2.470 -3.791 1.00 55.34 185 ARG A C 1
ATOM 1436 O O . ARG A 1 185 ? -10.735 -2.169 -3.840 1.00 55.34 185 ARG A O 1
ATOM 1443 N N . PHE A 1 186 ? -12.900 -1.627 -4.089 1.00 46.12 186 PHE A N 1
ATOM 1444 C CA . PHE A 1 186 ? -12.659 -0.196 -4.227 1.00 46.12 186 PHE A CA 1
ATOM 1445 C C . PHE A 1 186 ? -12.154 0.372 -2.902 1.00 46.12 186 PHE A C 1
ATOM 1447 O O . PHE A 1 186 ? -12.737 0.101 -1.847 1.00 46.12 186 PHE A O 1
ATOM 1454 N N . CYS A 1 187 ? -11.119 1.196 -2.962 1.00 47.62 187 CYS A N 1
ATOM 1455 C CA . CYS A 1 187 ? -10.763 2.098 -1.884 1.00 47.62 187 CYS A CA 1
ATOM 1456 C C . CYS A 1 187 ? -10.564 3.470 -2.513 1.00 47.62 187 CYS A C 1
ATOM 1458 O O . CYS A 1 187 ? -9.759 3.621 -3.417 1.00 47.62 187 CYS A O 1
ATOM 1460 N N . LEU A 1 188 ? -11.362 4.432 -2.063 1.00 42.75 188 LEU A N 1
ATOM 1461 C CA . LEU A 1 188 ? -11.026 5.840 -2.195 1.00 42.75 188 LEU A CA 1
ATOM 1462 C C . LEU A 1 188 ? -10.186 6.152 -0.958 1.00 42.75 188 LEU A C 1
ATOM 1464 O O . LEU A 1 188 ? -10.709 5.999 0.154 1.00 42.75 188 LEU A O 1
ATOM 1468 N N . PHE A 1 189 ? -8.917 6.499 -1.149 1.00 41.94 189 PHE A N 1
ATOM 1469 C CA . PHE A 1 189 ? -8.120 7.123 -0.096 1.00 41.94 189 PHE A CA 1
ATOM 1470 C C . PHE A 1 189 ? -8.584 8.572 0.127 1.00 41.94 189 PHE A C 1
ATOM 1472 O O . PHE A 1 189 ? -9.026 9.226 -0.848 1.00 41.94 189 PHE A O 1
#

Solvent-accessible surface area (backbone atoms only — not comparable to full-atom values): 10737 Å² total; per-residue (Å²): 114,69,68,59,55,34,58,75,70,68,53,89,73,90,76,84,74,78,59,71,42,80,76,47,68,6,28,95,76,35,95,62,79,39,48,46,28,37,36,24,44,27,42,75,61,44,95,39,69,71,48,27,52,50,52,51,50,49,26,55,74,47,56,63,97,62,89,49,69,68,65,36,50,56,52,10,30,51,74,58,68,35,71,91,28,46,36,31,34,36,34,30,54,29,50,84,33,50,44,99,88,68,30,36,32,55,45,73,85,47,94,85,59,82,63,82,56,49,36,44,57,69,56,51,46,51,50,52,51,51,45,51,72,77,42,65,44,42,34,40,25,24,81,46,36,57,81,40,59,66,52,54,50,51,46,44,75,73,43,42,93,70,27,43,51,25,38,46,78,56,33,66,92,36,68,77,57,42,75,77,42,82,84,56,44,80,63,86,130

Sequence (189 aa):
MWKLRTNLAGNKTLVLPVSAFNVTNGGSHAGNKLAMQEFMILPVGASSFKEAMKMGLEVYHNLKENKEGLELLKTAIAKAGYTKEVVIGMDVAASEFYSTDKTYDLNFKEESNDGSQKISGDALKDLYKSFASEYPIVSIGDPFDQDDWEHYSKLTSEVGEKVQIVGDDLLVTNPKVSLKNTFFRFCLF

InterPro domains:
  IPR000941 Enolase [PR00148] (35-48)
  IPR000941 Enolase [PR00148] (167-178)
  IPR000941 Enolase [PTHR11902] (7-179)
  IPR020810 Enolase, C-terminal TIM barrel domain [PF00113] (62-177)
  IPR020810 Enolase, C-terminal TIM barrel domain [SM01192] (13-186)
  IPR036849 Enolase-like, C-terminal domain superfamily [G3DSA:3.20.20.120] (1-64)
  IPR036849 Enolase-like, C-terminal domain superfamily [G3DSA:3.20.20.120] (65-182)
  IPR036849 Enolase-like, C-terminal domain superfamily [SSF51604] (14-177)